Protein AF-A0A4R0SAP1-F1 (afdb_monomer_lite)

Foldseek 3Di:
DDPPPQQAAAALCNLVVLCVVLVHDLVNLCVQQVHDSVVSVCSSVVVDQLVVGDLVSLVSSLVSSLAQSCNRNVDQDQPDQPDQQPLLVLCVVVVHDLVRLCVLLVHDSVLRVCCRNSVDQLLQRQQLSLLSSCVSSVHASQVNNVHDQQPDDDDADDPPDPWALLVVLQVVVVHDLVQLCSRLSHDSCVSVCCRLVVDASRRDRSNSLCSSCSSSSHGSSSRHDPPPPPDDDPPDDDPDDDDDDLVNLVVLLVVLQVQLVVLQVVLVVDPDPVSSVVSNVSSVVSVVVSVVSCVQADPVGHGDDDDD

Radius of gyration: 22.85 Å; chains: 1; bounding box: 42×70×58 Å

Sequence (308 aa):
MSGNGRTIPIGAAELRAIRERESVLEQTLARLTGVDTATVERIENGETPLSTLEPDQIRQWAKTLGVNPARLTGETPQEGEGAITVIRRMRTERGWSCPQLAAHANVPYRSLRQYDSGERDTANMAAGILARVAIALDTSMEKLAGRPEPDHATDNPPAGWDGTRLAWHRTRQGLSQAELAIRAGQTTQTIGGIETRRWATGSKRSRIILDLAAGLGVRALDLMDQTPEGKPRMDEPRPAKTEHSDAADDFVYRNHVNAAIDQLRLALRTADTGERIRLLTGALANTGNAIGQLAQFDSDGRARPPRK

Organism: Bifidobacterium longum subsp. longum (NCBI:txid1679)

Secondary structure (DSSP, 8-state):
--------PPPHHHHHHHHHHTT--HHHHHHHHT--HHHHHHHHTTSS-GGGS-HHHHHHHHHHTT--THHHHS------TTS--HHHHHHHHTT--HHHHHHHTT--HHHHHHHHTTSS-GGGSBHHHHHHHHHHTTS-HHHHTTPPPPS-PPPPPPTT--S-HHHHHHHHTT--HHHHHHHHT--HHHHHHHHTTSS-GGGSBHHHHHHHHHHHTS-GGGG-----SS---TTS---------HHHHHHHHHHHHHHHHHHHHHHHH---HHHHHHHHHHHHHHHHHHHHHHTTB-TTSPBPPPP-

InterPro domains:
  IPR001387 Cro/C1-type, helix-turn-helix domain [PS50943] (87-144)
  IPR001387 Cro/C1-type, helix-turn-helix domain [SM00530] (14-72)
  IPR001387 Cro/C1-type, helix-turn-helix domain [SM00530] (86-144)
  IPR001387 Cro/C1-type, helix-turn-helix domain [SM00530] (165-223)
  IPR001387 Cro/C1-type, helix-turn-helix domain [cd00093] (15-72)
  IPR001387 Cro/C1-type, helix-turn-helix domain [cd00093] (87-144)
  IPR001387 Cro/C1-type, helix-turn-helix domain [cd00093] (163-223)
  IPR010982 Lambda repressor-like, DNA-binding domain superfamily [G3DSA:1.10.260.40] (11-81)
  IPR010982 Lambda repressor-like, DNA-binding domain superfamily [G3DSA:1.10.260.40] (85-157)
  IPR010982 Lambda repressor-like, DNA-binding domain superfamily [G3DSA:1.10.260.40] (163-230)
  IPR010982 Lambda repressor-like, DNA-binding domain superfamily [SSF47413] (13-78)
  IPR010982 Lambda repressor-like, DNA-binding domain superfamily [SSF47413] (86-151)
  IPR010982 Lambda repressor-like, DNA-binding domain superfamily [SSF47413] (163-229)
  IPR050807 Transcriptional regulator/dioxygenase, bacterial-type [PTHR46797] (163-230)

pLDDT: mean 78.72, std 16.29, range [25.39, 94.56]

Structure (mmCIF, N/CA/C/O backbone):
data_AF-A0A4R0SAP1-F1
#
_entry.id   AF-A0A4R0SAP1-F1
#
loop_
_atom_site.group_PDB
_atom_site.id
_atom_site.type_symbol
_atom_site.label_atom_id
_atom_site.label_alt_id
_atom_site.label_comp_id
_atom_site.label_asym_id
_atom_site.label_entity_id
_atom_site.label_seq_id
_atom_site.pdbx_PDB_ins_code
_atom_site.Cartn_x
_atom_site.Cartn_y
_atom_site.Cartn_z
_atom_site.occupancy
_atom_site.B_iso_or_equiv
_atom_site.auth_seq_id
_atom_site.auth_comp_id
_atom_site.auth_asym_id
_atom_site.auth_atom_id
_atom_site.pdbx_PDB_model_num
ATOM 1 N N . MET A 1 1 ? 17.561 13.826 0.644 1.00 25.39 1 MET A N 1
ATOM 2 C CA . MET A 1 1 ? 17.164 13.333 1.979 1.00 25.39 1 MET A CA 1
ATOM 3 C C . MET A 1 1 ? 16.323 12.079 1.800 1.00 25.39 1 MET A C 1
ATOM 5 O O . MET A 1 1 ? 15.209 12.160 1.300 1.00 25.39 1 MET A O 1
ATOM 9 N N . SER A 1 2 ? 16.920 10.915 2.060 1.00 28.94 2 SER A N 1
ATOM 10 C CA . SER A 1 2 ? 16.297 9.601 1.875 1.00 28.94 2 SER A CA 1
ATOM 11 C C . SER A 1 2 ? 15.350 9.357 3.047 1.00 28.94 2 SER A C 1
ATOM 13 O O . SER A 1 2 ? 15.797 8.987 4.128 1.00 28.94 2 SER A O 1
ATOM 15 N N . GLY A 1 3 ? 14.060 9.653 2.873 1.00 29.05 3 GLY A N 1
ATOM 16 C CA . GLY A 1 3 ? 13.054 9.288 3.866 1.00 29.05 3 GLY A CA 1
ATOM 17 C C . GLY A 1 3 ? 13.117 7.780 4.092 1.00 29.05 3 GLY A C 1
ATOM 18 O O . GLY A 1 3 ? 13.097 7.009 3.125 1.00 29.05 3 GLY A O 1
ATOM 19 N N . ASN A 1 4 ? 13.255 7.359 5.350 1.00 36.91 4 ASN A N 1
ATOM 20 C CA . ASN A 1 4 ? 13.138 5.958 5.738 1.00 36.91 4 ASN A CA 1
ATOM 21 C C . ASN A 1 4 ? 11.787 5.447 5.227 1.00 36.91 4 ASN A C 1
ATOM 23 O O . ASN A 1 4 ? 10.754 5.746 5.811 1.00 36.91 4 ASN A O 1
ATOM 27 N N . GLY A 1 5 ? 11.796 4.720 4.106 1.00 48.84 5 GLY A N 1
ATOM 28 C CA . GLY A 1 5 ? 10.611 4.173 3.436 1.00 48.84 5 GLY A CA 1
ATOM 29 C C . GLY A 1 5 ? 10.008 2.992 4.192 1.00 48.84 5 GLY A C 1
ATOM 30 O O . GLY A 1 5 ? 9.768 1.945 3.596 1.00 48.84 5 GLY A O 1
ATOM 31 N N . ARG A 1 6 ? 9.857 3.135 5.511 1.00 66.81 6 ARG A N 1
ATOM 32 C CA . ARG A 1 6 ? 9.160 2.201 6.389 1.00 66.81 6 ARG A CA 1
ATOM 33 C C . ARG A 1 6 ? 7.672 2.539 6.356 1.00 66.81 6 ARG A C 1
ATOM 35 O O . ARG A 1 6 ? 7.311 3.713 6.368 1.00 66.81 6 ARG A O 1
ATOM 42 N N . THR A 1 7 ? 6.837 1.506 6.300 1.00 74.06 7 THR A N 1
ATOM 43 C CA . THR A 1 7 ? 5.387 1.626 6.493 1.00 74.06 7 THR A CA 1
ATOM 44 C C . THR A 1 7 ? 5.143 2.282 7.850 1.00 74.06 7 THR A C 1
ATOM 46 O O . THR A 1 7 ? 5.724 1.841 8.841 1.00 74.06 7 THR A O 1
ATOM 49 N N . ILE A 1 8 ? 4.346 3.350 7.898 1.00 74.69 8 ILE A N 1
ATOM 50 C CA . ILE A 1 8 ? 4.065 4.066 9.149 1.00 74.69 8 ILE A CA 1
ATOM 51 C C . ILE A 1 8 ? 3.072 3.220 9.966 1.00 74.69 8 ILE A C 1
ATOM 53 O O . ILE A 1 8 ? 1.945 3.023 9.489 1.00 74.69 8 ILE A O 1
ATOM 57 N N . PRO A 1 9 ? 3.456 2.695 11.149 1.00 79.88 9 PRO A N 1
ATOM 58 C CA . PRO A 1 9 ? 2.558 1.885 11.967 1.00 79.88 9 PRO A CA 1
ATOM 59 C C . PRO A 1 9 ? 1.395 2.730 12.498 1.00 79.88 9 PRO A C 1
ATOM 61 O O . PRO A 1 9 ? 1.525 3.947 12.638 1.00 79.88 9 PRO A O 1
ATOM 64 N N . ILE A 1 10 ? 0.259 2.089 12.764 1.00 81.12 10 ILE A N 1
ATOM 65 C CA . ILE A 1 10 ? -0.897 2.721 13.410 1.00 81.12 10 ILE A CA 1
ATOM 66 C C . ILE A 1 10 ? -0.672 2.729 14.924 1.00 81.12 10 ILE A C 1
ATOM 68 O O . ILE A 1 10 ? -0.384 1.692 15.519 1.00 81.12 10 ILE A O 1
ATOM 72 N N . GLY A 1 11 ? -0.819 3.896 15.550 1.00 82.31 11 GLY A N 1
ATOM 73 C CA . GLY A 1 11 ? -0.917 4.000 17.009 1.00 82.31 11 GLY A CA 1
ATOM 74 C C . GLY A 1 11 ? -2.333 3.695 17.512 1.00 82.31 11 GLY A C 1
ATOM 75 O O . GLY A 1 11 ? -3.292 3.802 16.755 1.00 82.31 11 GLY A O 1
ATOM 76 N N . ALA A 1 12 ? -2.489 3.384 18.801 1.00 84.38 12 ALA A N 1
ATOM 77 C CA . ALA A 1 12 ? -3.782 3.029 19.408 1.00 84.38 12 ALA A CA 1
ATOM 78 C C . ALA A 1 12 ? -4.892 4.079 19.169 1.00 84.38 12 ALA A C 1
ATOM 80 O O . ALA A 1 12 ? -5.974 3.754 18.684 1.00 84.38 12 ALA A O 1
ATOM 81 N N . ALA A 1 13 ? -4.588 5.362 19.391 1.00 81.94 13 ALA A N 1
ATOM 82 C CA . ALA A 1 13 ? -5.534 6.453 19.141 1.00 81.94 13 ALA A CA 1
ATOM 83 C C . ALA A 1 13 ? -5.887 6.618 17.650 1.00 81.94 13 ALA A C 1
ATOM 85 O O . ALA A 1 13 ? -7.021 6.943 17.305 1.00 81.94 13 ALA A O 1
ATOM 86 N N . GLU A 1 14 ? -4.925 6.374 16.753 1.00 83.56 14 GLU A N 1
ATOM 87 C CA . GLU A 1 14 ? -5.173 6.400 15.309 1.00 83.56 14 GLU A CA 1
ATOM 88 C C . GLU A 1 14 ? -6.043 5.207 14.882 1.00 83.56 14 GLU A C 1
ATOM 90 O O . GLU A 1 14 ? -6.928 5.373 14.047 1.00 83.56 14 GLU A O 1
ATOM 95 N N . LEU A 1 15 ? -5.848 4.029 15.485 1.00 86.38 15 LEU A N 1
ATOM 96 C CA . LEU A 1 15 ? -6.668 2.844 15.234 1.00 86.38 15 LEU A CA 1
ATOM 97 C C . LEU A 1 15 ? -8.139 3.114 15.549 1.00 86.38 15 LEU A C 1
ATOM 99 O O . LEU A 1 15 ? -8.996 2.866 14.700 1.00 86.38 15 LEU A O 1
ATOM 103 N N . ARG A 1 16 ? -8.410 3.691 16.728 1.00 85.81 16 ARG A N 1
ATOM 104 C CA . ARG A 1 16 ? -9.756 4.107 17.134 1.00 85.81 16 ARG A CA 1
ATOM 105 C C . ARG A 1 16 ? -10.357 5.100 16.145 1.00 85.81 16 ARG A C 1
ATOM 107 O O . ARG A 1 16 ? -11.468 4.891 15.665 1.00 85.81 16 ARG A O 1
ATOM 114 N N . ALA A 1 17 ? -9.605 6.138 15.777 1.00 84.75 17 ALA A N 1
ATOM 115 C CA . ALA A 1 17 ? -10.071 7.147 14.828 1.00 84.75 17 ALA A CA 1
ATOM 116 C C . ALA A 1 17 ? -10.409 6.548 13.448 1.00 84.75 17 ALA A C 1
ATOM 118 O O . ALA A 1 17 ? -11.396 6.939 12.824 1.00 84.75 17 ALA A O 1
ATOM 119 N N . ILE A 1 18 ? -9.619 5.579 12.970 1.00 84.19 18 ILE A N 1
ATOM 120 C CA . ILE A 1 18 ? -9.899 4.851 11.725 1.00 84.19 18 ILE A CA 1
ATOM 121 C C . ILE A 1 18 ? -11.174 4.016 11.872 1.00 84.19 18 ILE A C 1
ATOM 123 O O . ILE A 1 18 ? -12.039 4.087 11.000 1.00 84.19 18 ILE A O 1
ATOM 127 N N . ARG A 1 19 ? -11.319 3.266 12.971 1.00 91.75 19 ARG A N 1
ATOM 128 C CA . ARG A 1 19 ? -12.505 2.444 13.240 1.00 91.75 19 ARG A CA 1
ATOM 129 C C . ARG A 1 19 ? -13.784 3.284 13.252 1.00 91.75 19 ARG A C 1
ATOM 131 O O . ARG A 1 19 ? -14.753 2.933 12.579 1.00 91.75 19 ARG A O 1
ATOM 138 N N . GLU A 1 20 ? -13.781 4.390 13.988 1.00 87.25 20 GLU A N 1
ATOM 139 C CA . GLU A 1 20 ? -14.918 5.309 14.079 1.00 87.25 20 GLU A CA 1
ATOM 140 C C . GLU A 1 20 ? -15.248 5.937 12.723 1.00 87.25 20 GLU A C 1
ATOM 142 O O . GLU A 1 20 ? -16.414 5.981 12.329 1.00 87.25 20 GLU A O 1
ATOM 147 N N . ARG A 1 21 ? -14.226 6.352 11.962 1.00 83.06 21 ARG A N 1
ATOM 148 C CA . ARG A 1 21 ? -14.397 6.903 10.610 1.00 83.06 21 ARG A CA 1
ATOM 149 C C . ARG A 1 21 ? -15.041 5.902 9.653 1.00 83.06 21 ARG A C 1
ATOM 151 O O . ARG A 1 21 ? -15.917 6.283 8.883 1.00 83.06 21 ARG A O 1
ATOM 158 N N . GLU A 1 22 ? -14.624 4.641 9.696 1.00 82.06 22 GLU A N 1
ATOM 159 C CA . GLU A 1 22 ? -15.196 3.571 8.867 1.00 82.06 22 GLU A CA 1
ATOM 160 C C . GLU A 1 22 ? -16.527 3.033 9.446 1.00 82.06 22 GLU A C 1
ATOM 162 O O . GLU A 1 22 ? -17.089 2.074 8.924 1.00 82.06 22 GLU A O 1
ATOM 167 N N . SER A 1 23 ? -17.070 3.663 10.502 1.00 85.50 23 SER A N 1
ATOM 168 C CA . SER A 1 23 ? -18.332 3.290 11.165 1.00 85.50 23 SER A CA 1
ATOM 169 C C . SER A 1 23 ? -18.369 1.836 11.655 1.00 85.50 23 SER A C 1
ATOM 171 O O . SER A 1 23 ? -19.423 1.200 11.703 1.00 85.50 23 SER A O 1
ATOM 173 N N . VAL A 1 24 ? -17.210 1.299 12.039 1.00 86.69 24 VAL A N 1
ATOM 174 C CA . VAL A 1 24 ? -17.077 -0.059 12.569 1.00 86.69 24 VAL A CA 1
ATOM 175 C C . VAL A 1 24 ? -17.246 -0.022 14.092 1.00 86.69 24 VAL A C 1
ATOM 177 O O . VAL A 1 24 ? -16.618 0.767 14.795 1.00 86.69 24 VAL A O 1
ATOM 180 N N . LEU A 1 25 ? -18.097 -0.887 14.643 1.00 88.81 25 LEU A N 1
ATOM 181 C CA . LEU A 1 25 ? -18.246 -1.013 16.098 1.00 88.81 25 LEU A CA 1
ATOM 182 C C . LEU A 1 25 ? -17.140 -1.909 16.672 1.00 88.81 25 LEU A C 1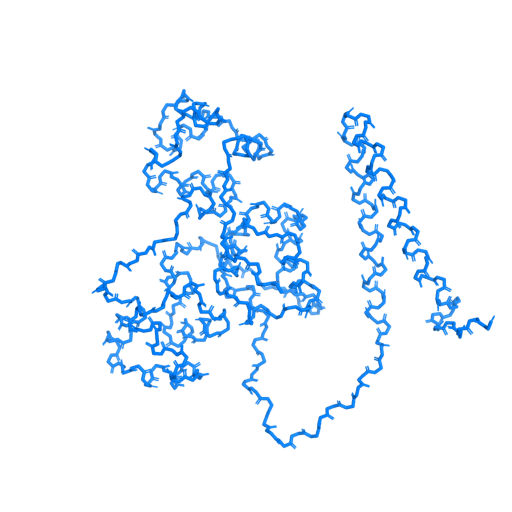
ATOM 184 O O . LEU A 1 25 ? -16.765 -2.895 16.039 1.00 88.81 25 LEU A O 1
ATOM 188 N N . GLU A 1 26 ? -16.685 -1.651 17.900 1.00 88.69 26 GLU A N 1
ATOM 189 C CA . GLU A 1 26 ? -15.727 -2.529 18.605 1.00 88.69 26 GLU A CA 1
ATOM 190 C C . GLU A 1 26 ? -16.240 -3.975 18.675 1.00 88.69 26 GLU A C 1
ATOM 192 O O . GLU A 1 26 ? -15.514 -4.923 18.393 1.00 88.69 26 GLU A O 1
ATOM 197 N N . GLN A 1 27 ? -17.544 -4.137 18.919 1.00 88.81 27 GLN A N 1
ATOM 198 C CA . GLN A 1 27 ? -18.251 -5.424 18.914 1.00 88.81 27 GLN A CA 1
ATOM 199 C C . GLN A 1 27 ? -18.163 -6.146 17.561 1.00 88.81 27 GLN A C 1
ATOM 201 O O . GLN A 1 27 ? -18.179 -7.376 17.502 1.00 88.81 27 GLN A O 1
ATOM 206 N N . THR A 1 28 ? -18.078 -5.393 16.460 1.00 85.94 28 THR A N 1
ATOM 207 C CA . THR A 1 28 ? -17.926 -5.967 15.118 1.00 85.94 28 THR A CA 1
ATOM 208 C C . THR A 1 28 ? -16.527 -6.541 14.941 1.00 85.94 28 THR A C 1
ATOM 210 O O . THR A 1 28 ? -16.416 -7.677 14.486 1.00 85.94 28 THR A O 1
ATOM 213 N N . LEU A 1 29 ? -15.485 -5.810 15.356 1.00 86.31 29 LEU A N 1
ATOM 214 C CA . LEU A 1 29 ? -14.107 -6.314 15.338 1.00 86.31 29 LEU A CA 1
ATOM 215 C C . LEU A 1 29 ? -13.950 -7.532 16.252 1.00 86.31 29 LEU A C 1
ATOM 217 O O . LEU A 1 29 ? -13.460 -8.563 15.802 1.00 86.31 29 LEU A O 1
ATOM 221 N N . ALA A 1 30 ? -14.459 -7.441 17.483 1.00 89.19 30 ALA A N 1
ATOM 222 C CA . ALA A 1 30 ? -14.468 -8.517 18.470 1.00 89.19 30 ALA A CA 1
ATOM 223 C C . ALA A 1 30 ? -15.071 -9.815 17.904 1.00 89.19 30 ALA A C 1
ATOM 225 O O . ALA A 1 30 ? -14.420 -10.861 17.864 1.00 89.19 30 ALA A O 1
ATOM 226 N N . ARG A 1 31 ? -16.295 -9.727 17.363 1.00 87.88 31 ARG A N 1
ATOM 227 C CA . ARG A 1 31 ? -17.006 -10.867 16.770 1.00 87.88 31 ARG A CA 1
ATOM 228 C C . ARG A 1 31 ? -16.284 -11.451 15.555 1.00 87.88 31 ARG A C 1
ATOM 230 O O . ARG A 1 31 ? -16.299 -12.666 15.389 1.00 87.88 31 ARG A O 1
ATOM 237 N N . LEU A 1 32 ? -15.698 -10.611 14.699 1.00 80.81 32 LEU A N 1
ATOM 238 C CA . LEU A 1 32 ? -15.019 -11.063 13.480 1.00 80.81 32 LEU A CA 1
ATOM 239 C C . LEU A 1 32 ? -13.744 -11.850 13.781 1.00 80.81 32 LEU A C 1
ATOM 241 O O . LEU A 1 32 ? -13.466 -12.813 13.075 1.00 80.81 32 LEU A O 1
ATOM 245 N N . THR A 1 33 ? -13.007 -11.475 14.827 1.00 79.00 33 THR A N 1
ATOM 246 C CA . THR A 1 33 ? -11.731 -12.119 15.174 1.00 79.00 33 THR A CA 1
ATOM 247 C C . THR A 1 33 ? -11.802 -13.088 16.343 1.00 79.00 33 THR A C 1
ATOM 249 O O . THR A 1 33 ? -10.782 -13.671 16.704 1.00 79.00 33 THR A O 1
ATOM 252 N N . GLY A 1 34 ? -12.979 -13.269 16.943 1.00 82.31 34 GLY A N 1
ATOM 253 C CA . GLY A 1 34 ? -13.160 -14.150 18.097 1.00 82.31 34 GLY A CA 1
ATOM 254 C C . GLY A 1 34 ? -12.457 -13.651 19.362 1.00 82.31 34 GLY A C 1
ATOM 255 O O . GLY A 1 34 ? -12.089 -14.464 20.204 1.00 82.31 34 GLY A O 1
ATOM 256 N N . VAL A 1 35 ? -12.257 -12.335 19.490 1.00 87.44 35 VAL A N 1
ATOM 257 C CA . VAL A 1 35 ? -11.755 -11.702 20.723 1.00 87.44 35 VAL A CA 1
ATOM 258 C C . VAL A 1 35 ? -12.900 -11.003 21.444 1.00 87.44 35 VAL A C 1
ATOM 260 O O . VAL A 1 35 ? -13.927 -10.702 20.839 1.00 87.44 35 VAL A O 1
ATOM 263 N N . ASP A 1 36 ? -12.754 -10.743 22.738 1.00 89.25 36 ASP A N 1
ATOM 264 C CA . ASP A 1 36 ? -13.758 -9.993 23.488 1.00 89.25 36 ASP A CA 1
ATOM 265 C C . ASP A 1 36 ? -13.668 -8.477 23.212 1.00 89.25 36 ASP A C 1
ATOM 267 O O . ASP A 1 36 ? -12.615 -7.942 22.858 1.00 89.25 36 ASP A O 1
ATOM 271 N N . THR A 1 37 ? -14.789 -7.768 23.379 1.00 92.00 37 THR A N 1
ATOM 272 C CA . THR A 1 37 ? -14.870 -6.315 23.144 1.00 92.00 37 THR A CA 1
ATOM 273 C C . THR A 1 37 ? -13.936 -5.522 24.064 1.00 92.00 37 THR A C 1
ATOM 275 O O . THR A 1 37 ? -13.368 -4.527 23.626 1.00 92.00 37 THR A O 1
ATOM 278 N N . ALA A 1 38 ? -13.710 -5.972 25.303 1.00 89.94 38 ALA A N 1
ATOM 279 C CA . ALA A 1 38 ? -12.815 -5.285 26.236 1.00 89.94 38 ALA A CA 1
ATOM 280 C C . ALA A 1 38 ? -11.346 -5.375 25.785 1.00 89.94 38 ALA A C 1
ATOM 282 O O . ALA A 1 38 ? -10.554 -4.469 26.023 1.00 89.94 38 ALA A O 1
ATOM 283 N N . THR A 1 39 ? -10.956 -6.442 25.090 1.00 88.12 39 THR A N 1
ATOM 284 C CA . THR A 1 39 ? -9.647 -6.567 24.445 1.00 88.12 39 THR A CA 1
ATOM 285 C C . THR A 1 39 ? -9.497 -5.557 23.309 1.00 88.12 39 THR A C 1
ATOM 287 O O . THR A 1 39 ? -8.440 -4.939 23.201 1.00 88.12 39 THR A O 1
ATOM 290 N N . VAL A 1 40 ? -10.551 -5.312 22.520 1.00 88.38 40 VAL A N 1
ATOM 291 C CA . VAL A 1 40 ? -10.551 -4.247 21.497 1.00 88.38 40 VAL A CA 1
ATOM 292 C C . VAL A 1 40 ? -10.360 -2.874 22.141 1.00 88.38 40 VAL A C 1
ATOM 294 O O . VAL A 1 40 ? -9.471 -2.127 21.737 1.00 88.38 40 VAL A O 1
ATOM 297 N N . GLU A 1 41 ? -11.133 -2.572 23.184 1.00 90.56 41 GLU A N 1
ATOM 298 C CA . GLU A 1 41 ? -11.067 -1.298 23.905 1.00 90.56 41 GLU A CA 1
ATOM 299 C C . GLU A 1 41 ? -9.678 -1.050 24.519 1.00 90.56 41 GLU A C 1
ATOM 301 O O . GLU A 1 41 ? -9.091 0.015 24.319 1.00 90.56 41 GLU A O 1
ATOM 306 N N . ARG A 1 42 ? -9.101 -2.052 25.199 1.00 89.81 42 ARG A N 1
ATOM 307 C CA . ARG A 1 42 ? -7.747 -1.971 25.777 1.00 89.81 42 ARG A CA 1
ATOM 308 C C . ARG A 1 42 ? -6.675 -1.732 24.716 1.00 89.81 42 ARG A C 1
ATOM 310 O O . ARG A 1 42 ? -5.720 -0.997 24.968 1.00 89.81 42 ARG A O 1
ATOM 317 N N . ILE A 1 43 ? -6.816 -2.338 23.536 1.00 89.12 43 ILE A N 1
ATOM 318 C CA . ILE A 1 43 ? -5.903 -2.101 22.411 1.00 89.12 43 ILE A CA 1
ATOM 319 C C . ILE A 1 43 ? -6.033 -0.656 21.910 1.00 89.12 43 ILE A C 1
ATOM 321 O O . ILE A 1 43 ? -5.021 0.013 21.710 1.00 89.12 43 ILE A O 1
ATOM 325 N N . GLU A 1 44 ? -7.254 -0.139 21.762 1.00 89.25 44 GLU A N 1
ATOM 326 C CA . GLU A 1 44 ? -7.509 1.238 21.314 1.00 89.25 44 GLU A CA 1
ATOM 327 C C . GLU A 1 44 ? -7.118 2.315 22.337 1.00 89.25 44 GLU A C 1
ATOM 329 O O . GLU A 1 44 ? -6.743 3.425 21.952 1.00 89.25 44 GLU A O 1
ATOM 334 N N . ASN A 1 45 ? -7.133 1.987 23.631 1.00 88.56 45 ASN A N 1
ATOM 335 C CA . ASN A 1 45 ? -6.609 2.842 24.699 1.00 88.56 45 ASN A CA 1
ATOM 336 C C . ASN A 1 45 ? -5.075 2.782 24.819 1.00 88.56 45 ASN A C 1
ATOM 338 O O . ASN A 1 45 ? -4.481 3.590 25.532 1.00 88.56 45 ASN A O 1
ATOM 342 N N . GLY A 1 46 ? -4.416 1.841 24.132 1.00 85.19 46 GLY A N 1
ATOM 343 C CA . GLY A 1 46 ? -2.970 1.619 24.232 1.00 85.19 46 GLY A CA 1
ATOM 344 C C . GLY A 1 46 ? -2.537 0.870 25.495 1.00 85.19 46 GLY A C 1
ATOM 345 O O . GLY A 1 46 ? -1.347 0.809 25.793 1.00 85.19 46 GLY A O 1
ATOM 346 N N . GLU A 1 47 ? -3.484 0.283 26.226 1.00 88.56 47 GLU A N 1
ATOM 347 C CA . GLU A 1 47 ? -3.236 -0.525 27.424 1.00 88.56 47 GLU A CA 1
ATOM 348 C C . GLU A 1 47 ? -2.711 -1.922 27.070 1.00 88.56 47 GLU A C 1
ATOM 350 O O . GLU A 1 47 ? -2.026 -2.562 27.866 1.00 88.56 47 GLU A O 1
ATOM 355 N N . THR A 1 48 ? -3.042 -2.425 25.878 1.00 85.00 48 THR A N 1
ATOM 356 C CA . THR A 1 48 ? -2.572 -3.719 25.367 1.00 85.00 48 THR A CA 1
ATOM 357 C C . THR A 1 48 ? -2.003 -3.548 23.957 1.00 85.00 48 THR A C 1
ATOM 359 O O . THR A 1 48 ? -2.642 -2.914 23.118 1.00 85.00 48 THR A O 1
ATOM 362 N N . PRO A 1 49 ? -0.810 -4.089 23.651 1.00 82.06 49 PRO A N 1
ATOM 363 C CA . PRO A 1 49 ? -0.242 -3.959 22.319 1.00 82.06 49 PRO A CA 1
ATOM 364 C C . PRO A 1 49 ? -0.987 -4.842 21.313 1.00 82.06 49 PRO A C 1
ATOM 366 O O . PRO A 1 49 ? -1.406 -5.959 21.620 1.00 82.06 49 PRO A O 1
ATOM 369 N N . LEU A 1 50 ? -1.090 -4.362 20.072 1.00 81.75 50 LEU A N 1
ATOM 370 C CA . LEU A 1 50 ? -1.788 -5.055 18.984 1.00 81.75 50 LEU A CA 1
ATOM 371 C C . LEU A 1 50 ? -1.110 -6.379 18.579 1.00 81.75 50 LEU A C 1
ATOM 373 O O . LEU A 1 50 ? -1.753 -7.258 18.019 1.00 81.75 50 LEU A O 1
ATOM 377 N N . SER A 1 51 ? 0.165 -6.557 18.946 1.00 79.00 51 SER A N 1
ATOM 378 C CA . SER A 1 51 ? 0.927 -7.803 18.792 1.00 79.00 51 SER A CA 1
ATOM 379 C C . SER A 1 51 ? 0.426 -8.963 19.661 1.00 79.00 51 SER A C 1
ATOM 381 O O . SER A 1 51 ? 0.957 -10.061 19.559 1.00 79.00 51 SER A O 1
ATOM 383 N N . THR A 1 52 ? -0.549 -8.729 20.547 1.00 82.31 52 THR A N 1
ATOM 384 C CA . THR A 1 52 ? -1.229 -9.796 21.303 1.00 82.31 52 THR A CA 1
ATOM 385 C C . THR A 1 52 ? -2.262 -10.556 20.473 1.00 82.31 52 THR A C 1
ATOM 387 O O . THR A 1 52 ? -2.691 -11.628 20.888 1.00 82.31 52 THR A O 1
ATOM 390 N N . LEU A 1 53 ? -2.662 -10.013 19.320 1.00 83.44 53 LEU A N 1
ATOM 391 C CA . LEU A 1 53 ? -3.564 -10.672 18.382 1.00 83.44 53 LEU A CA 1
ATOM 392 C C . LEU A 1 53 ? -2.796 -11.630 17.466 1.00 83.44 53 LEU A C 1
ATOM 394 O O . LEU A 1 53 ? -1.677 -11.343 17.039 1.00 83.44 53 LEU A O 1
ATOM 398 N N . GLU A 1 54 ? -3.441 -12.732 17.092 1.00 83.88 54 GLU A N 1
ATOM 399 C CA . GLU A 1 54 ? -2.907 -13.667 16.105 1.00 83.88 54 GLU A CA 1
ATOM 400 C C . GLU A 1 54 ? -2.790 -13.001 14.719 1.00 83.88 54 GLU A C 1
ATOM 402 O O . GLU A 1 54 ? -3.628 -12.165 14.352 1.00 83.88 54 GLU A O 1
ATOM 407 N N . PRO A 1 55 ? -1.814 -13.387 13.873 1.00 79.00 55 PRO A N 1
ATOM 408 C CA . PRO A 1 55 ? -1.611 -12.763 12.564 1.00 79.00 55 PRO A CA 1
ATOM 409 C C . PRO A 1 55 ? -2.853 -12.763 11.660 1.00 79.00 55 PRO A C 1
ATOM 411 O O . PRO A 1 55 ? -3.061 -11.817 10.899 1.00 79.00 55 PRO A O 1
ATOM 414 N N . ASP A 1 56 ? -3.688 -13.803 11.735 1.00 78.94 56 ASP A N 1
ATOM 415 C CA . ASP A 1 56 ? -4.957 -13.871 11.000 1.00 78.94 56 ASP A CA 1
ATOM 416 C C . ASP A 1 56 ? -6.001 -12.880 11.520 1.00 78.94 56 ASP A C 1
ATOM 418 O O . ASP A 1 56 ? -6.709 -12.260 10.723 1.00 78.94 56 ASP A O 1
ATOM 422 N N . GLN A 1 57 ? -6.052 -12.661 12.835 1.00 85.56 57 GLN A N 1
ATOM 423 C CA . GLN A 1 57 ? -6.937 -11.671 13.446 1.00 85.56 57 GLN A CA 1
ATOM 424 C C . GLN A 1 57 ? -6.530 -10.258 13.012 1.00 85.56 57 GLN A C 1
ATOM 426 O O . GLN A 1 57 ? -7.374 -9.468 12.588 1.00 85.56 57 GLN A O 1
ATOM 431 N N . ILE A 1 58 ? -5.224 -9.967 13.000 1.00 83.88 58 ILE A N 1
ATOM 432 C CA . ILE A 1 58 ? -4.698 -8.684 12.517 1.00 83.88 58 ILE A CA 1
ATOM 433 C C . ILE A 1 58 ? -5.051 -8.467 11.038 1.00 83.88 58 ILE A C 1
ATOM 435 O O . ILE A 1 58 ? -5.461 -7.370 10.650 1.00 83.88 58 ILE A O 1
ATOM 439 N N . ARG A 1 59 ? -4.949 -9.508 10.199 1.00 79.69 59 ARG A N 1
ATOM 440 C CA . ARG A 1 59 ? -5.365 -9.442 8.787 1.00 79.69 59 ARG A CA 1
ATOM 441 C C . ARG A 1 59 ? -6.857 -9.149 8.636 1.00 79.69 59 ARG A C 1
ATOM 443 O O . ARG A 1 59 ? -7.233 -8.334 7.795 1.00 79.69 59 ARG A O 1
ATOM 450 N N . GLN A 1 60 ? -7.705 -9.777 9.447 1.00 83.25 60 GLN A N 1
ATOM 451 C CA . GLN A 1 60 ? -9.150 -9.541 9.430 1.00 83.25 60 GLN A CA 1
ATOM 452 C C . GLN A 1 60 ? -9.513 -8.126 9.897 1.00 83.25 60 GLN A C 1
ATOM 454 O O . GLN A 1 60 ? -10.375 -7.491 9.285 1.00 83.25 60 GLN A O 1
ATOM 459 N N . TRP A 1 61 ? -8.825 -7.588 10.909 1.00 87.69 61 TRP A N 1
ATOM 460 C CA . TRP A 1 61 ? -8.988 -6.189 11.322 1.00 87.69 61 TRP A CA 1
ATOM 461 C C . TRP A 1 61 ? -8.565 -5.235 10.219 1.00 87.69 61 TRP A C 1
ATOM 463 O O . TRP A 1 61 ? -9.336 -4.354 9.853 1.00 87.69 61 TRP A O 1
ATOM 473 N N . ALA A 1 62 ? -7.386 -5.447 9.633 1.00 85.81 62 ALA A N 1
ATOM 474 C CA . ALA A 1 62 ? -6.890 -4.637 8.528 1.00 85.81 62 ALA A CA 1
ATOM 475 C C . ALA A 1 62 ? -7.887 -4.592 7.361 1.00 85.81 62 ALA A C 1
ATOM 477 O O . ALA A 1 62 ? -8.214 -3.515 6.865 1.00 85.81 62 ALA A O 1
ATOM 478 N N . LYS A 1 63 ? -8.436 -5.756 6.987 1.00 82.88 63 LYS A N 1
ATOM 479 C CA . LYS A 1 63 ? -9.472 -5.876 5.955 1.00 82.88 63 LYS A CA 1
ATOM 480 C C . LYS A 1 63 ? -10.747 -5.118 6.328 1.00 82.88 63 LYS A C 1
ATOM 482 O O . LYS A 1 63 ? -11.265 -4.375 5.503 1.00 82.88 63 LYS A O 1
ATOM 487 N N . THR A 1 64 ? -11.230 -5.275 7.560 1.00 84.75 64 THR A N 1
ATOM 488 C CA . THR A 1 64 ? -12.460 -4.618 8.046 1.00 84.75 64 THR A CA 1
ATOM 489 C C . THR A 1 64 ? -12.313 -3.099 8.105 1.00 84.75 64 THR A C 1
ATOM 491 O O . THR A 1 64 ? -13.246 -2.373 7.786 1.00 84.75 64 THR A O 1
ATOM 494 N N . LEU A 1 65 ? -11.129 -2.619 8.478 1.00 84.31 65 LEU A N 1
ATOM 495 C CA . LEU A 1 65 ? -10.804 -1.199 8.592 1.00 84.31 65 LEU A CA 1
ATOM 496 C C . LEU A 1 65 ? -10.337 -0.581 7.262 1.00 84.31 65 LEU A C 1
ATOM 498 O O . LEU A 1 65 ? -10.059 0.615 7.208 1.00 84.31 65 LEU A O 1
ATOM 502 N N . GLY A 1 66 ? -10.206 -1.377 6.195 1.00 81.94 66 GLY A N 1
ATOM 503 C CA . GLY A 1 66 ? -9.712 -0.911 4.899 1.00 81.94 66 GLY A CA 1
ATOM 504 C C . GLY A 1 66 ? -8.283 -0.357 4.951 1.00 81.94 66 GLY A C 1
ATOM 505 O O . GLY A 1 66 ? -7.962 0.581 4.222 1.00 81.94 66 GLY A O 1
ATOM 506 N N . VAL A 1 67 ? -7.430 -0.895 5.827 1.00 85.75 67 VAL A N 1
ATOM 507 C CA . VAL A 1 67 ? -6.035 -0.461 5.994 1.00 85.75 67 VAL A CA 1
ATOM 508 C C . VAL A 1 67 ? -5.057 -1.550 5.581 1.00 85.75 67 VAL A C 1
ATOM 510 O O . VAL A 1 67 ? -5.331 -2.743 5.676 1.00 85.75 67 VAL A O 1
ATOM 513 N N . ASN A 1 68 ? -3.867 -1.135 5.158 1.00 81.62 68 ASN A N 1
ATOM 514 C CA . ASN A 1 68 ? -2.757 -2.032 4.884 1.00 81.62 68 ASN A CA 1
ATOM 515 C C . ASN A 1 68 ? -2.382 -2.819 6.162 1.00 81.62 68 ASN A C 1
ATOM 517 O O . ASN A 1 68 ? -1.986 -2.193 7.152 1.00 81.62 68 ASN A O 1
ATOM 521 N N . PRO A 1 69 ? -2.423 -4.170 6.150 1.00 80.62 69 PRO A N 1
ATOM 522 C CA . PRO A 1 69 ? -2.095 -4.991 7.317 1.00 80.62 69 PRO A CA 1
ATOM 523 C C . PRO A 1 69 ? -0.715 -4.707 7.920 1.00 80.62 69 PRO A C 1
ATOM 525 O O . PRO A 1 69 ? -0.553 -4.775 9.136 1.00 80.62 69 PRO A O 1
ATOM 528 N N . ALA A 1 70 ? 0.264 -4.306 7.099 1.00 76.88 70 ALA A N 1
ATOM 529 C CA . ALA A 1 70 ? 1.610 -3.970 7.566 1.00 76.88 70 ALA A CA 1
ATOM 530 C C . ALA A 1 70 ? 1.647 -2.745 8.502 1.00 76.88 70 ALA A C 1
ATOM 532 O O . ALA A 1 70 ? 2.634 -2.545 9.211 1.00 76.88 70 ALA A O 1
ATOM 533 N N . ARG A 1 71 ? 0.587 -1.920 8.520 1.00 82.12 71 ARG A N 1
ATOM 534 C CA . ARG A 1 71 ? 0.440 -0.837 9.500 1.00 82.12 71 ARG A CA 1
ATOM 535 C C . ARG A 1 71 ? 0.087 -1.345 10.896 1.00 82.12 71 ARG A C 1
ATOM 537 O O . ARG A 1 71 ? 0.442 -0.687 11.868 1.00 82.12 71 ARG A O 1
ATOM 544 N N . LEU A 1 72 ? -0.626 -2.468 10.982 1.00 80.62 72 LEU A N 1
ATOM 545 C CA . LEU A 1 72 ? -1.069 -3.060 12.242 1.00 80.62 72 LEU A CA 1
ATOM 546 C C . LEU A 1 72 ? 0.004 -3.977 12.839 1.00 80.62 72 LEU A C 1
ATOM 548 O O . LEU A 1 72 ? 0.208 -3.977 14.046 1.00 80.62 72 LEU A O 1
ATOM 552 N N . THR A 1 73 ? 0.734 -4.719 12.004 1.00 70.81 73 THR A N 1
ATOM 553 C CA . THR A 1 73 ? 1.780 -5.637 12.479 1.00 70.81 73 THR A CA 1
ATOM 554 C C . THR A 1 73 ? 3.104 -4.942 12.792 1.00 70.81 73 THR A C 1
ATOM 556 O O . THR A 1 73 ? 3.907 -5.487 13.538 1.00 70.81 73 THR A O 1
ATOM 559 N N . GLY A 1 74 ? 3.406 -3.793 12.170 1.00 59.44 74 GLY A N 1
ATOM 560 C CA . GLY A 1 74 ? 4.740 -3.164 12.218 1.00 59.44 74 GLY A CA 1
ATOM 561 C C . GLY A 1 74 ? 5.844 -3.965 11.501 1.00 59.44 74 GLY A C 1
ATOM 562 O O . GLY A 1 74 ? 6.890 -3.417 11.147 1.00 59.44 74 GLY A O 1
ATOM 563 N N . GLU A 1 75 ? 5.586 -5.238 11.210 1.00 54.34 75 GLU A N 1
ATOM 564 C CA . GLU A 1 75 ? 6.483 -6.188 10.572 1.00 54.34 75 GLU A CA 1
ATOM 565 C C . GLU A 1 75 ? 6.002 -6.542 9.162 1.00 54.34 75 GLU A C 1
ATOM 567 O O . GLU A 1 75 ? 4.838 -6.867 8.920 1.00 54.34 75 GLU A O 1
ATOM 572 N N . THR A 1 76 ? 6.932 -6.497 8.210 1.00 51.09 76 THR A N 1
ATOM 573 C CA . THR A 1 76 ? 6.861 -7.342 7.011 1.00 51.09 76 THR A CA 1
ATOM 574 C C . THR A 1 76 ? 7.494 -8.680 7.362 1.00 51.09 76 THR A C 1
ATOM 576 O O . THR A 1 76 ? 8.555 -8.631 7.986 1.00 51.09 76 THR A O 1
ATOM 579 N N . PRO A 1 77 ? 6.927 -9.828 6.946 1.00 46.72 77 PRO A N 1
ATOM 580 C CA . PRO A 1 77 ? 7.527 -11.130 7.211 1.00 46.72 77 PRO A CA 1
ATOM 581 C C . PRO A 1 77 ? 8.993 -11.137 6.770 1.00 46.72 77 PRO A C 1
ATOM 583 O O . PRO A 1 77 ? 9.296 -11.006 5.584 1.00 46.72 77 PRO A O 1
ATOM 586 N N . GLN A 1 78 ? 9.904 -11.221 7.736 1.00 46.66 78 GLN A N 1
ATOM 587 C CA . GLN A 1 78 ? 11.305 -11.514 7.482 1.00 46.66 78 GLN A CA 1
ATOM 588 C C . GLN A 1 78 ? 11.420 -13.033 7.445 1.00 46.66 78 GLN A C 1
ATOM 590 O O . GLN A 1 78 ? 11.381 -13.693 8.480 1.00 46.66 78 GLN A O 1
ATOM 595 N N . GLU A 1 79 ? 11.548 -13.599 6.248 1.00 43.25 79 GLU A N 1
ATOM 596 C CA . GLU A 1 79 ? 12.121 -14.937 6.141 1.00 43.25 79 GLU A CA 1
ATOM 597 C C . GLU A 1 79 ? 13.583 -14.818 6.594 1.00 43.25 79 GLU A C 1
ATOM 599 O O . GLU A 1 79 ? 14.355 -14.036 6.034 1.00 43.25 79 GLU A O 1
ATOM 604 N N . GLY A 1 80 ? 13.913 -15.498 7.694 1.00 41.06 80 GLY A N 1
ATOM 605 C CA . GLY A 1 80 ? 15.199 -15.388 8.374 1.00 41.06 80 GLY A CA 1
ATOM 606 C C . GLY A 1 80 ? 16.399 -15.656 7.464 1.00 41.06 80 GLY A C 1
ATOM 607 O O . GLY A 1 80 ? 16.304 -16.322 6.431 1.00 41.06 80 GLY A O 1
ATOM 608 N N . GLU A 1 81 ? 17.550 -15.142 7.884 1.00 38.16 81 GLU A N 1
ATOM 609 C CA . GLU A 1 81 ? 18.846 -15.389 7.257 1.00 38.16 81 GLU A CA 1
ATOM 610 C C . GLU A 1 81 ? 19.081 -16.911 7.156 1.00 38.16 81 GLU A C 1
ATOM 612 O O . GLU A 1 81 ? 19.246 -17.597 8.162 1.00 38.16 81 GLU A O 1
ATOM 617 N N . GLY A 1 82 ? 18.999 -17.463 5.938 1.00 46.81 82 GLY A N 1
ATOM 618 C CA . GLY A 1 82 ? 19.125 -18.904 5.674 1.00 46.81 82 GLY A CA 1
ATOM 619 C C . GLY A 1 82 ? 17.871 -19.606 5.132 1.00 46.81 82 GLY A C 1
ATOM 620 O O . GLY A 1 82 ? 17.984 -20.737 4.657 1.00 46.81 82 GLY A O 1
ATOM 621 N N . ALA A 1 83 ? 16.701 -18.958 5.115 1.00 59.25 83 ALA A N 1
ATOM 622 C CA . ALA A 1 83 ? 15.527 -19.471 4.409 1.00 59.25 83 ALA A CA 1
ATOM 623 C C . ALA A 1 83 ? 15.679 -19.291 2.884 1.00 59.25 83 ALA A C 1
ATOM 625 O O . ALA A 1 83 ? 16.182 -18.277 2.395 1.00 59.25 83 ALA A O 1
ATOM 626 N N . ILE A 1 84 ? 15.265 -20.294 2.102 1.00 74.62 84 ILE A N 1
ATOM 627 C CA . ILE A 1 84 ? 15.231 -20.187 0.638 1.00 74.62 84 ILE A CA 1
ATOM 628 C C . ILE A 1 84 ? 14.202 -19.116 0.272 1.00 74.62 84 ILE A C 1
ATOM 630 O O . ILE A 1 84 ? 13.013 -19.324 0.490 1.00 74.62 84 ILE A O 1
ATOM 634 N N . THR A 1 85 ? 14.651 -18.010 -0.327 1.00 83.88 85 THR A N 1
ATOM 635 C CA . THR A 1 85 ? 13.753 -16.925 -0.750 1.00 83.88 85 THR A CA 1
ATOM 636 C C . THR A 1 85 ? 12.671 -17.431 -1.705 1.00 83.88 85 THR A C 1
ATOM 638 O O . THR A 1 85 ? 12.908 -18.335 -2.514 1.00 83.88 85 THR A O 1
ATOM 641 N N . VAL A 1 86 ? 11.490 -16.804 -1.684 1.00 86.06 86 VAL A N 1
ATOM 642 C CA . VAL A 1 86 ? 10.384 -17.146 -2.599 1.00 86.06 86 VAL A CA 1
ATOM 643 C C . VAL A 1 86 ? 10.824 -17.125 -4.069 1.00 86.06 86 VAL A C 1
ATOM 645 O O . VAL A 1 86 ? 10.481 -18.036 -4.823 1.00 86.06 86 VAL A O 1
ATOM 648 N N . ILE A 1 87 ? 11.636 -16.135 -4.463 1.00 88.88 87 ILE A N 1
ATOM 649 C CA . ILE A 1 87 ? 12.209 -16.025 -5.816 1.00 88.88 87 ILE A CA 1
ATOM 650 C C . ILE A 1 87 ? 13.052 -17.264 -6.140 1.00 88.88 87 ILE A C 1
ATOM 652 O O . ILE A 1 87 ? 12.856 -17.891 -7.186 1.00 88.88 87 ILE A O 1
ATOM 656 N N . ARG A 1 88 ? 13.966 -17.641 -5.235 1.00 89.50 88 ARG A N 1
ATOM 657 C CA . ARG A 1 88 ? 14.859 -18.787 -5.418 1.00 89.50 88 ARG A CA 1
ATOM 658 C C . ARG A 1 88 ? 14.084 -20.098 -5.487 1.00 89.50 88 ARG A C 1
ATOM 660 O O . ARG A 1 88 ? 14.362 -20.912 -6.367 1.00 89.50 88 ARG A O 1
ATOM 667 N N . ARG A 1 89 ? 13.099 -20.292 -4.609 1.00 89.56 89 ARG A N 1
ATOM 668 C CA . ARG A 1 89 ? 12.208 -21.460 -4.627 1.00 89.56 89 ARG A CA 1
ATOM 669 C C . ARG A 1 89 ? 11.495 -21.576 -5.978 1.00 89.56 89 ARG A C 1
ATOM 671 O O . ARG A 1 89 ? 11.715 -22.546 -6.692 1.00 89.56 89 ARG A O 1
ATOM 678 N N . MET A 1 90 ? 10.774 -20.539 -6.401 1.00 88.94 90 MET A N 1
ATOM 679 C CA . MET A 1 90 ? 9.996 -20.573 -7.647 1.00 88.94 90 MET A CA 1
ATOM 680 C C . MET A 1 90 ? 10.848 -20.787 -8.902 1.00 88.94 90 MET A C 1
ATOM 682 O O . MET A 1 90 ? 10.445 -21.507 -9.813 1.00 88.94 90 MET A O 1
ATOM 686 N N . ARG A 1 91 ? 12.034 -20.169 -8.994 1.00 92.44 91 ARG A N 1
ATOM 687 C CA . ARG A 1 91 ? 12.900 -20.394 -10.163 1.00 92.44 91 ARG A CA 1
ATOM 688 C C . ARG A 1 91 ? 13.504 -21.798 -10.170 1.00 92.44 91 ARG A C 1
ATOM 690 O O . ARG A 1 91 ? 13.673 -22.365 -11.241 1.00 92.44 91 ARG A O 1
ATOM 697 N N . THR A 1 92 ? 13.838 -22.355 -9.001 1.00 90.50 92 THR A N 1
ATOM 698 C CA . THR A 1 92 ? 14.435 -23.699 -8.911 1.00 90.50 92 THR A CA 1
ATOM 699 C C . THR A 1 92 ? 13.409 -24.785 -9.201 1.00 90.50 92 THR A C 1
ATOM 701 O O . THR A 1 92 ? 13.742 -25.726 -9.914 1.00 90.50 92 THR A O 1
ATOM 704 N N . GLU A 1 93 ? 12.155 -24.599 -8.784 1.00 89.88 93 GLU A N 1
ATOM 705 C CA . GLU A 1 93 ? 11.015 -25.435 -9.192 1.00 89.88 93 GLU A CA 1
ATOM 706 C C . GLU A 1 93 ? 10.824 -25.452 -10.720 1.00 89.88 93 GLU A C 1
ATOM 708 O O . GLU A 1 93 ? 10.450 -26.473 -11.288 1.00 89.88 93 GLU A O 1
ATOM 713 N N . ARG A 1 94 ? 11.156 -24.350 -11.407 1.00 88.69 94 ARG A N 1
ATOM 714 C CA . ARG A 1 94 ? 11.170 -24.257 -12.879 1.00 88.69 94 ARG A CA 1
ATOM 715 C C . ARG A 1 94 ? 12.472 -24.726 -13.540 1.00 88.69 94 ARG A C 1
ATOM 717 O O . ARG A 1 94 ? 12.609 -24.621 -14.756 1.00 88.69 94 ARG A O 1
ATOM 724 N N . GLY A 1 95 ? 13.454 -25.194 -12.770 1.00 90.38 95 GLY A N 1
ATOM 725 C CA . GLY A 1 95 ? 14.772 -25.579 -13.286 1.00 90.38 95 GLY A CA 1
ATOM 726 C C . GLY A 1 95 ? 15.633 -24.404 -13.771 1.00 90.38 95 GLY A C 1
ATOM 727 O O . GLY A 1 95 ? 16.606 -24.607 -14.494 1.00 90.38 95 GLY A O 1
ATOM 728 N N . TRP A 1 96 ? 15.301 -23.167 -13.393 1.00 90.94 96 TRP A N 1
ATOM 729 C CA . TRP A 1 96 ? 16.026 -21.968 -13.807 1.00 90.94 96 TRP A CA 1
ATOM 730 C C . TRP A 1 96 ? 17.125 -21.571 -12.816 1.00 90.94 96 TRP A C 1
ATOM 732 O O . TRP A 1 96 ? 16.933 -21.433 -11.599 1.00 90.94 96 TRP A O 1
ATOM 742 N N . SER A 1 97 ? 18.294 -21.265 -13.368 1.00 91.25 97 SER A N 1
ATOM 743 C CA . SER A 1 97 ? 19.361 -20.546 -12.675 1.00 91.25 97 SER A CA 1
ATOM 744 C C . SER A 1 97 ? 18.998 -19.066 -12.470 1.00 91.25 97 SER A C 1
ATOM 746 O O . SER A 1 97 ? 18.151 -18.505 -13.167 1.00 91.25 97 SER A O 1
ATOM 748 N N . CYS A 1 98 ? 19.655 -18.391 -11.520 1.00 87.56 98 CYS A N 1
ATOM 749 C CA . CYS A 1 98 ? 19.440 -16.954 -11.303 1.00 87.56 98 CYS A CA 1
ATOM 750 C C . CYS A 1 98 ? 19.748 -16.095 -12.556 1.00 87.56 98 CYS A C 1
ATOM 752 O O . CYS A 1 98 ? 18.972 -15.178 -12.829 1.00 87.56 98 CYS A O 1
ATOM 754 N N . PRO A 1 99 ? 20.803 -16.370 -13.355 1.00 88.19 99 PRO A N 1
ATOM 755 C CA . PRO A 1 99 ? 21.015 -15.689 -14.635 1.00 88.19 99 PRO A CA 1
ATOM 756 C C . PRO A 1 99 ? 19.899 -15.930 -15.658 1.00 88.19 99 PRO A C 1
ATOM 758 O O . PRO A 1 99 ? 19.506 -14.989 -16.344 1.00 88.19 99 PRO A O 1
ATOM 761 N N . GLN A 1 100 ? 19.355 -17.151 -15.741 1.00 84.00 100 GLN A N 1
ATOM 762 C CA . GLN A 1 100 ? 18.225 -17.448 -16.631 1.00 84.00 100 GLN A CA 1
ATOM 763 C C . GLN A 1 100 ? 16.978 -16.669 -16.217 1.00 84.00 100 GLN A C 1
ATOM 765 O O . GLN A 1 100 ? 16.370 -16.022 -17.061 1.00 84.00 100 GLN A O 1
ATOM 770 N N . LEU A 1 101 ? 16.642 -16.639 -14.922 1.00 89.50 101 LEU A N 1
ATOM 771 C CA . LEU A 1 101 ? 15.543 -15.801 -14.434 1.00 89.50 101 LEU A CA 1
ATOM 772 C C . LEU A 1 101 ? 15.775 -14.319 -14.770 1.00 89.50 101 LEU A C 1
ATOM 774 O O . LEU A 1 101 ? 14.857 -13.642 -15.222 1.00 89.50 101 LEU A O 1
ATOM 778 N N . ALA A 1 102 ? 16.996 -13.813 -14.583 1.00 86.56 102 ALA A N 1
ATOM 779 C CA . ALA A 1 102 ? 17.324 -12.430 -14.917 1.00 86.56 102 ALA A CA 1
ATOM 780 C C . ALA A 1 102 ? 17.098 -12.126 -16.410 1.00 86.56 102 ALA A C 1
ATOM 782 O O . ALA A 1 102 ? 16.557 -11.073 -16.744 1.00 86.56 102 ALA A O 1
ATOM 783 N N . ALA A 1 103 ? 17.456 -13.064 -17.293 1.00 80.31 103 ALA A N 1
ATOM 784 C CA . ALA A 1 103 ? 17.208 -12.963 -18.728 1.00 80.31 103 ALA A CA 1
ATOM 785 C C . ALA A 1 103 ? 15.705 -13.007 -19.059 1.00 80.31 103 ALA A C 1
ATOM 787 O O . ALA A 1 103 ? 15.223 -12.118 -19.756 1.00 80.31 103 ALA A O 1
ATOM 788 N N . HIS A 1 104 ? 14.954 -13.965 -18.503 1.00 79.19 104 HIS A N 1
ATOM 789 C CA . HIS A 1 104 ? 13.500 -14.071 -18.697 1.00 79.19 104 HIS A CA 1
ATOM 790 C C . HIS A 1 104 ? 12.748 -12.827 -18.208 1.00 79.19 104 HIS A C 1
ATOM 792 O O . HIS A 1 104 ? 11.806 -12.378 -18.853 1.00 79.19 104 HIS A O 1
ATOM 798 N N . ALA A 1 105 ? 13.187 -12.235 -17.097 1.00 83.94 105 ALA A N 1
ATOM 799 C CA . ALA A 1 105 ? 12.612 -11.010 -16.551 1.00 83.94 105 ALA A CA 1
ATOM 800 C C . ALA A 1 105 ? 13.163 -9.729 -17.201 1.00 83.94 105 ALA A C 1
ATOM 802 O O . ALA A 1 105 ? 12.735 -8.636 -16.836 1.00 83.94 105 ALA A O 1
ATOM 803 N N . ASN A 1 106 ? 14.125 -9.816 -18.126 1.00 86.38 106 ASN A N 1
ATOM 804 C CA . ASN A 1 106 ? 14.816 -8.654 -18.690 1.00 86.38 106 ASN A CA 1
ATOM 805 C C . ASN A 1 106 ? 15.321 -7.681 -17.595 1.00 86.38 106 ASN A C 1
ATOM 807 O O . ASN A 1 106 ? 15.073 -6.470 -17.612 1.00 86.38 106 ASN A O 1
ATOM 811 N N . VAL A 1 107 ? 15.986 -8.227 -16.572 1.00 86.38 107 VAL A N 1
ATOM 812 C CA . VAL A 1 107 ? 16.585 -7.467 -15.465 1.00 86.38 107 VAL A CA 1
ATOM 813 C C . VAL A 1 107 ? 18.084 -7.742 -15.376 1.00 86.38 107 VAL A C 1
ATOM 815 O O . VAL A 1 107 ? 18.532 -8.853 -15.658 1.00 86.38 107 VAL A O 1
ATOM 818 N N . PRO A 1 108 ? 18.904 -6.770 -14.941 1.00 85.56 108 PRO A N 1
ATOM 819 C CA . PRO A 1 108 ? 20.325 -7.019 -14.745 1.00 85.56 108 PRO A CA 1
ATOM 820 C C . PRO A 1 108 ? 20.555 -8.101 -13.683 1.00 85.56 108 PRO A C 1
ATOM 822 O O . PRO A 1 108 ? 20.105 -7.963 -12.544 1.00 85.56 108 PRO A O 1
ATOM 825 N N . TYR A 1 109 ? 21.332 -9.136 -14.018 1.00 83.81 109 TYR A N 1
ATOM 826 C CA . TYR A 1 109 ? 21.666 -10.230 -13.096 1.00 83.81 109 TYR A CA 1
ATOM 827 C C . TYR A 1 109 ? 22.210 -9.732 -11.749 1.00 83.81 109 TYR A C 1
ATOM 829 O O . TYR A 1 109 ? 21.766 -10.190 -10.698 1.00 83.81 109 TYR A O 1
ATOM 837 N N . ARG A 1 110 ? 23.117 -8.740 -11.758 1.00 83.88 110 ARG A N 1
ATOM 838 C CA . ARG A 1 110 ? 23.675 -8.162 -10.520 1.00 83.88 110 ARG A CA 1
ATOM 839 C C . ARG A 1 110 ? 22.600 -7.573 -9.608 1.00 83.88 110 ARG A C 1
ATOM 841 O O . ARG A 1 110 ? 22.721 -7.686 -8.395 1.00 83.88 110 ARG A O 1
ATOM 848 N N . SER A 1 111 ? 21.569 -6.959 -10.186 1.00 80.50 111 SER A N 1
ATOM 849 C CA . SER A 1 111 ? 20.463 -6.379 -9.427 1.00 80.50 111 SER A CA 1
ATOM 850 C C . SER A 1 111 ? 19.558 -7.450 -8.835 1.00 80.50 111 SER A C 1
ATOM 852 O O . SER A 1 111 ? 19.012 -7.212 -7.772 1.00 80.50 111 SER A O 1
ATOM 854 N N . LEU A 1 112 ? 19.405 -8.610 -9.483 1.00 87.75 112 LEU A N 1
ATOM 855 C CA . LEU A 1 112 ? 18.551 -9.696 -8.996 1.00 87.75 112 LEU A CA 1
ATOM 856 C C . LEU A 1 112 ? 19.251 -10.593 -7.964 1.00 87.75 112 LEU A C 1
ATOM 858 O O . LEU A 1 112 ? 18.629 -10.991 -6.983 1.00 87.75 112 LEU A O 1
ATOM 862 N N . ARG A 1 113 ? 20.547 -10.879 -8.156 1.00 87.94 113 ARG A N 1
ATOM 863 C CA . ARG A 1 113 ? 21.317 -11.855 -7.364 1.00 87.94 113 ARG A CA 1
ATOM 864 C C . ARG A 1 113 ? 21.216 -11.640 -5.852 1.00 87.94 113 ARG A C 1
ATOM 866 O O . ARG A 1 113 ? 21.075 -12.616 -5.130 1.00 87.94 113 ARG A O 1
ATOM 873 N N . GLN A 1 114 ? 21.291 -10.391 -5.389 1.00 86.12 114 GLN A N 1
ATOM 874 C CA . GLN A 1 114 ? 21.256 -10.057 -3.956 1.00 86.12 114 GLN A CA 1
ATOM 875 C C . GLN A 1 114 ? 19.901 -10.369 -3.303 1.00 86.12 114 GLN A C 1
ATOM 877 O O . GLN A 1 114 ? 19.843 -10.694 -2.123 1.00 86.12 114 GLN A O 1
ATOM 882 N N . TYR A 1 115 ? 18.809 -10.274 -4.063 1.00 88.81 115 TYR A N 1
ATOM 883 C CA . TYR A 1 115 ? 17.472 -10.617 -3.575 1.00 88.81 115 TYR A CA 1
ATOM 884 C C . TYR A 1 115 ? 17.220 -12.120 -3.683 1.00 88.81 115 TYR A C 1
ATOM 886 O O . TYR A 1 115 ? 16.645 -12.721 -2.787 1.00 88.81 115 TYR A O 1
ATOM 894 N N . ASP A 1 116 ? 17.717 -12.751 -4.749 1.00 86.75 116 ASP A N 1
ATOM 895 C CA . ASP A 1 116 ? 17.652 -14.203 -4.920 1.00 86.75 116 ASP A CA 1
ATOM 896 C C . ASP A 1 116 ? 18.399 -14.958 -3.806 1.00 86.75 116 ASP A C 1
ATOM 898 O O . ASP A 1 116 ? 17.910 -15.970 -3.303 1.00 86.75 116 ASP A O 1
ATOM 902 N N . SER A 1 117 ? 19.563 -14.449 -3.383 1.00 83.44 117 SER A N 1
ATOM 903 C CA . SER A 1 117 ? 20.365 -15.031 -2.300 1.00 83.44 117 SER A CA 1
ATOM 904 C C . SER A 1 117 ? 19.833 -14.746 -0.895 1.00 83.44 117 SER A C 1
ATOM 906 O O . SER A 1 117 ? 20.309 -15.379 0.041 1.00 83.44 117 SER A O 1
ATOM 908 N N . GLY A 1 118 ? 18.894 -13.808 -0.741 1.00 82.19 118 GLY A N 1
ATOM 909 C CA . GLY A 1 118 ? 18.414 -13.341 0.564 1.00 82.19 118 GLY A CA 1
ATOM 910 C C . GLY A 1 118 ? 19.318 -12.307 1.245 1.00 82.19 118 GLY A C 1
ATOM 911 O O . GLY A 1 118 ? 19.004 -11.864 2.342 1.00 82.19 118 GLY A O 1
ATOM 912 N N . GLU A 1 119 ? 20.401 -11.860 0.594 1.00 81.88 119 GLU A N 1
ATOM 913 C CA . GLU A 1 119 ? 21.260 -10.769 1.097 1.00 81.88 119 GLU A CA 1
ATOM 914 C C . GLU A 1 119 ? 20.465 -9.459 1.250 1.00 81.88 119 GLU A C 1
ATOM 916 O O . GLU A 1 119 ? 20.771 -8.613 2.091 1.00 81.88 119 GLU A O 1
ATOM 921 N N . ARG A 1 120 ? 19.428 -9.271 0.424 1.00 82.69 120 ARG A N 1
ATOM 922 C CA . ARG A 1 120 ? 18.513 -8.130 0.488 1.00 82.69 120 ARG A CA 1
ATOM 923 C C . ARG A 1 120 ? 17.067 -8.595 0.426 1.00 82.69 120 ARG A C 1
ATOM 925 O O . ARG A 1 120 ? 16.703 -9.423 -0.399 1.00 82.69 120 ARG A O 1
ATOM 932 N N . ASP A 1 121 ? 16.232 -7.962 1.238 1.00 81.31 121 ASP A N 1
ATOM 933 C CA . ASP A 1 121 ? 14.785 -8.168 1.235 1.00 81.31 121 ASP A CA 1
ATOM 934 C C . ASP A 1 121 ? 14.155 -7.709 -0.096 1.00 81.31 121 ASP A C 1
ATOM 936 O O . ASP A 1 121 ? 14.364 -6.574 -0.546 1.00 81.31 121 ASP A O 1
ATOM 940 N N . THR A 1 122 ? 13.356 -8.585 -0.712 1.00 84.38 122 THR A N 1
ATOM 941 C CA . THR A 1 122 ? 12.589 -8.350 -1.946 1.00 84.38 122 THR A CA 1
ATOM 942 C C . THR A 1 122 ? 11.695 -7.105 -1.873 1.00 84.38 122 THR A C 1
ATOM 944 O O . THR A 1 122 ? 11.524 -6.404 -2.876 1.00 84.38 122 THR A O 1
ATOM 947 N N . ALA A 1 123 ? 11.181 -6.746 -0.694 1.00 78.00 123 A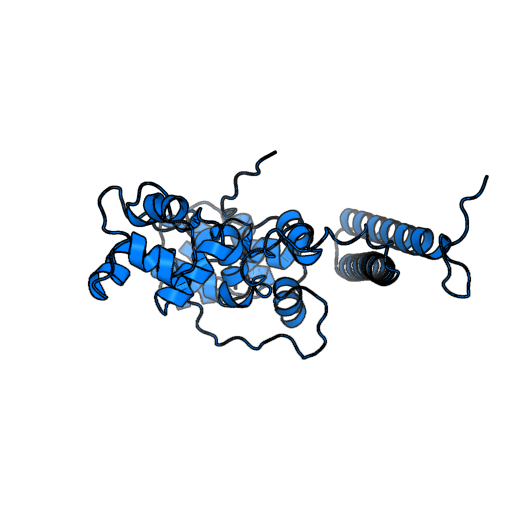LA A N 1
ATOM 948 C CA . ALA A 1 123 ? 10.394 -5.530 -0.480 1.00 78.00 123 ALA A CA 1
ATOM 949 C C . ALA A 1 123 ? 11.220 -4.233 -0.652 1.00 78.00 123 ALA A C 1
ATOM 951 O O . ALA A 1 123 ? 10.671 -3.143 -0.833 1.00 78.00 123 ALA A O 1
ATOM 952 N N . ASN A 1 124 ? 12.553 -4.323 -0.633 1.00 84.62 124 ASN A N 1
ATOM 953 C CA . ASN A 1 124 ? 13.456 -3.204 -0.914 1.00 84.62 124 ASN A CA 1
ATOM 954 C C . ASN A 1 124 ? 13.911 -3.137 -2.380 1.00 84.62 124 ASN A C 1
ATOM 956 O O . ASN A 1 124 ? 14.680 -2.239 -2.739 1.00 84.62 124 ASN A O 1
ATOM 960 N N . MET A 1 125 ? 13.463 -4.063 -3.228 1.00 89.62 125 MET A N 1
ATOM 961 C CA . MET A 1 125 ? 13.707 -4.033 -4.669 1.00 89.62 125 MET A CA 1
ATOM 962 C C . MET A 1 125 ? 12.998 -2.836 -5.315 1.00 89.62 125 MET A C 1
ATOM 964 O O . MET A 1 125 ? 11.979 -2.363 -4.820 1.00 89.62 125 MET A O 1
ATOM 968 N N . ALA A 1 126 ? 13.509 -2.321 -6.434 1.00 92.12 126 ALA A N 1
ATOM 969 C CA . ALA A 1 126 ? 12.733 -1.377 -7.238 1.00 92.12 126 ALA A CA 1
ATOM 970 C C . ALA A 1 126 ? 11.452 -2.061 -7.745 1.00 92.12 126 ALA A C 1
ATOM 972 O O . ALA A 1 126 ? 11.514 -3.180 -8.260 1.00 92.12 126 ALA A O 1
ATOM 973 N N . ALA A 1 127 ? 10.305 -1.391 -7.636 1.00 92.50 127 ALA A N 1
ATOM 974 C CA . ALA A 1 127 ? 9.003 -1.951 -7.986 1.00 92.50 127 ALA A CA 1
ATOM 975 C C . ALA A 1 127 ? 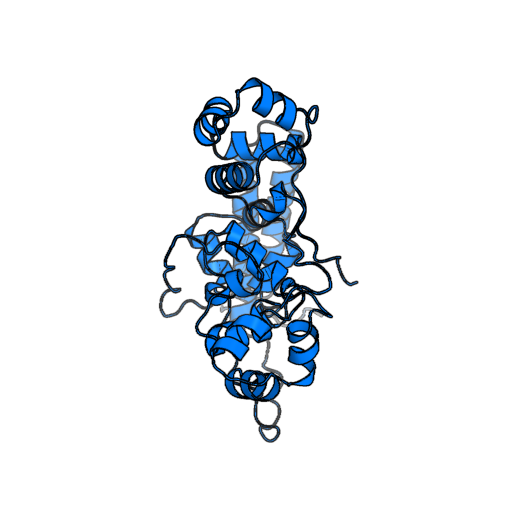8.951 -2.446 -9.437 1.00 92.50 127 ALA A C 1
ATOM 977 O O . ALA A 1 127 ? 8.385 -3.498 -9.698 1.00 92.50 127 ALA A O 1
ATOM 978 N N . GLY A 1 128 ? 9.616 -1.756 -10.369 1.00 91.69 128 GLY A N 1
ATOM 979 C CA . GLY A 1 128 ? 9.679 -2.177 -11.771 1.00 91.69 128 GLY A CA 1
ATOM 980 C C . GLY A 1 128 ? 10.525 -3.431 -12.001 1.00 91.69 128 GLY A C 1
ATOM 981 O O . GLY A 1 128 ? 10.243 -4.193 -12.919 1.00 91.69 128 GLY A O 1
ATOM 982 N N . ILE A 1 129 ? 11.546 -3.675 -11.173 1.00 91.38 129 ILE A N 1
ATOM 983 C CA . ILE A 1 129 ? 12.301 -4.938 -11.213 1.00 91.38 129 ILE A CA 1
ATOM 984 C C . ILE A 1 129 ? 11.430 -6.050 -10.628 1.00 91.38 129 ILE A C 1
ATOM 986 O O . ILE A 1 129 ? 11.308 -7.097 -11.256 1.00 91.38 129 ILE A O 1
ATOM 990 N N . LEU A 1 130 ? 10.777 -5.801 -9.487 1.00 93.62 130 LEU A N 1
ATOM 991 C CA . LEU A 1 130 ? 9.901 -6.788 -8.857 1.00 93.62 130 LEU A CA 1
ATOM 992 C C . LEU A 1 130 ? 8.742 -7.183 -9.778 1.00 93.62 130 LEU A C 1
ATOM 994 O O . LEU A 1 130 ? 8.476 -8.367 -9.926 1.00 93.62 130 LEU A O 1
ATOM 998 N N . ALA A 1 131 ? 8.111 -6.213 -10.445 1.00 92.31 131 ALA A N 1
ATOM 999 C CA . ALA A 1 131 ? 7.043 -6.446 -11.412 1.00 92.31 131 ALA A CA 1
ATOM 1000 C C . ALA A 1 131 ? 7.497 -7.355 -12.562 1.00 92.31 131 ALA A C 1
ATOM 1002 O O . ALA A 1 131 ? 6.822 -8.325 -12.887 1.00 92.31 131 ALA A O 1
ATOM 1003 N N . ARG A 1 132 ? 8.675 -7.100 -13.147 1.00 90.81 132 ARG A N 1
ATOM 1004 C CA . ARG A 1 132 ? 9.207 -7.947 -14.225 1.00 90.81 132 ARG A CA 1
ATOM 1005 C C . ARG A 1 132 ? 9.564 -9.357 -13.760 1.00 90.81 132 ARG A C 1
ATOM 1007 O O . ARG A 1 132 ? 9.328 -10.313 -14.490 1.00 90.81 132 ARG A O 1
ATOM 1014 N N . VAL A 1 133 ? 10.113 -9.494 -12.553 1.00 91.50 133 VAL A N 1
ATOM 1015 C CA . VAL A 1 133 ? 10.393 -10.808 -11.953 1.00 91.50 133 VAL A CA 1
ATOM 1016 C C . VAL A 1 133 ? 9.091 -11.557 -11.665 1.00 91.50 133 VAL A C 1
ATOM 1018 O O . VAL A 1 133 ? 9.020 -12.748 -11.941 1.00 91.50 133 VAL A O 1
ATOM 1021 N N . ALA A 1 134 ? 8.060 -10.864 -11.177 1.00 90.69 134 ALA A N 1
ATOM 1022 C CA . ALA A 1 134 ? 6.730 -11.419 -10.944 1.00 90.69 134 ALA A CA 1
ATOM 1023 C C . ALA A 1 134 ? 6.095 -11.929 -12.248 1.00 90.69 134 ALA A C 1
ATOM 1025 O O . ALA A 1 134 ? 5.670 -13.078 -12.302 1.00 90.69 134 ALA A O 1
ATOM 1026 N N . ILE A 1 135 ? 6.147 -11.133 -13.323 1.00 87.75 135 ILE A N 1
ATOM 1027 C CA . ILE A 1 135 ? 5.681 -11.530 -14.662 1.00 87.75 135 ILE A CA 1
ATOM 1028 C C . ILE A 1 135 ? 6.455 -12.751 -15.177 1.00 87.75 135 ILE A C 1
ATOM 1030 O O . ILE A 1 135 ? 5.849 -13.723 -15.613 1.00 87.75 135 ILE A O 1
ATOM 1034 N N . ALA A 1 136 ? 7.790 -12.740 -15.103 1.00 86.25 136 ALA A N 1
ATOM 1035 C CA . ALA A 1 136 ? 8.610 -13.860 -15.574 1.00 86.25 136 ALA A CA 1
ATOM 1036 C C . ALA A 1 136 ? 8.381 -15.147 -14.771 1.00 86.25 136 ALA A C 1
ATOM 1038 O O . ALA A 1 136 ? 8.501 -16.247 -15.307 1.00 86.25 136 ALA A O 1
ATOM 1039 N N . LEU A 1 137 ? 8.069 -15.009 -13.482 1.00 86.06 137 LEU A N 1
ATOM 1040 C CA . LEU A 1 137 ? 7.729 -16.116 -12.604 1.00 86.06 137 LEU A CA 1
ATOM 1041 C C . LEU A 1 137 ? 6.222 -16.412 -12.564 1.00 86.06 137 LEU A C 1
ATOM 1043 O O . LEU A 1 137 ? 5.824 -17.195 -11.701 1.00 86.06 137 LEU A O 1
ATOM 1047 N N . ASP A 1 138 ? 5.412 -15.835 -13.455 1.00 85.62 138 ASP A N 1
ATOM 1048 C CA . ASP A 1 138 ? 3.952 -16.006 -13.511 1.00 85.62 138 ASP A CA 1
ATOM 1049 C C . ASP A 1 138 ? 3.305 -16.002 -12.111 1.00 85.62 138 ASP A C 1
ATOM 1051 O O . ASP A 1 138 ? 2.696 -16.965 -11.649 1.00 85.62 138 ASP A O 1
ATOM 1055 N N . THR A 1 139 ? 3.594 -14.943 -11.357 1.00 88.75 139 THR A N 1
ATOM 1056 C CA . THR A 1 139 ? 3.197 -14.776 -9.957 1.00 88.75 139 THR A CA 1
ATOM 1057 C C . THR A 1 139 ? 2.917 -13.303 -9.671 1.00 88.75 139 THR A C 1
ATOM 1059 O O . THR A 1 139 ? 3.234 -12.423 -10.471 1.00 88.75 139 THR A O 1
ATOM 1062 N N . SER A 1 140 ? 2.350 -13.003 -8.505 1.00 89.38 140 SER A N 1
ATOM 1063 C CA . SER A 1 140 ? 2.151 -11.631 -8.041 1.00 89.38 140 SER A CA 1
ATOM 1064 C C . SER A 1 140 ? 3.405 -11.020 -7.402 1.00 89.38 140 SER A C 1
ATOM 1066 O O . SER A 1 140 ? 4.313 -11.719 -6.934 1.00 89.38 140 SER A O 1
ATOM 1068 N N . MET A 1 141 ? 3.438 -9.685 -7.345 1.00 91.31 141 MET A N 1
ATOM 1069 C CA . MET A 1 141 ? 4.462 -8.945 -6.600 1.00 91.31 141 MET A CA 1
ATOM 1070 C C . MET A 1 141 ? 4.321 -9.177 -5.091 1.00 91.31 141 MET A C 1
ATOM 1072 O O . MET A 1 141 ? 5.321 -9.217 -4.377 1.00 91.31 141 MET A O 1
ATOM 1076 N N . GLU A 1 142 ? 3.087 -9.345 -4.618 1.00 89.81 142 GLU A N 1
ATOM 1077 C CA . GLU A 1 142 ? 2.715 -9.617 -3.236 1.00 89.81 142 GLU A CA 1
ATOM 1078 C C . GLU A 1 142 ? 3.340 -10.925 -2.766 1.00 89.81 142 GLU A C 1
ATOM 1080 O O . GLU A 1 142 ? 4.109 -10.922 -1.806 1.00 89.81 142 GLU A O 1
ATOM 1085 N N . LYS A 1 143 ? 3.121 -12.017 -3.505 1.00 85.88 143 LYS A N 1
ATOM 1086 C CA . LYS A 1 143 ? 3.655 -13.341 -3.173 1.00 85.88 143 LYS A CA 1
ATOM 1087 C C . LYS A 1 143 ? 5.181 -13.354 -3.141 1.00 85.88 143 LYS A C 1
ATOM 1089 O O . LYS A 1 143 ? 5.763 -13.937 -2.230 1.00 85.88 143 LYS A O 1
ATOM 1094 N N . LEU A 1 144 ? 5.843 -12.670 -4.081 1.00 87.69 144 LEU A N 1
ATOM 1095 C CA . LEU A 1 144 ? 7.306 -12.528 -4.064 1.00 87.69 144 LEU A CA 1
ATOM 1096 C C . LEU A 1 144 ? 7.825 -11.725 -2.864 1.00 87.69 144 LEU A C 1
ATOM 1098 O O . LEU A 1 144 ? 8.949 -11.951 -2.420 1.00 87.69 144 LEU A O 1
ATOM 1102 N N . ALA A 1 145 ? 7.024 -10.793 -2.353 1.00 85.50 145 ALA A N 1
ATOM 1103 C CA . ALA A 1 145 ? 7.330 -9.993 -1.173 1.00 85.50 145 ALA A CA 1
ATOM 1104 C C . ALA A 1 145 ? 6.789 -10.603 0.136 1.00 85.50 145 ALA A C 1
ATOM 1106 O O . ALA A 1 145 ? 6.799 -9.921 1.161 1.00 85.50 145 ALA A O 1
ATOM 1107 N N . GLY A 1 146 ? 6.283 -11.843 0.107 1.00 79.94 146 GLY A N 1
ATOM 1108 C CA . GLY A 1 146 ? 5.705 -12.510 1.278 1.00 79.94 146 GLY A CA 1
ATOM 1109 C C . GLY A 1 146 ? 4.428 -11.845 1.804 1.00 79.94 146 GLY A C 1
ATOM 1110 O O . GLY A 1 146 ? 4.120 -11.946 2.988 1.00 79.94 146 GLY A O 1
ATOM 1111 N N . ARG A 1 147 ? 3.699 -11.116 0.954 1.00 80.69 147 ARG A N 1
ATOM 1112 C CA . ARG A 1 147 ? 2.452 -10.424 1.296 1.00 80.69 147 ARG A CA 1
ATOM 1113 C C . ARG A 1 147 ? 1.233 -11.189 0.781 1.00 80.69 147 ARG A C 1
ATOM 1115 O O . ARG A 1 147 ? 1.336 -11.860 -0.246 1.00 80.69 147 ARG A O 1
ATOM 1122 N N . PRO A 1 148 ? 0.082 -11.078 1.468 1.00 74.75 148 PRO A N 1
ATOM 1123 C CA . PRO A 1 148 ? -1.162 -11.640 0.965 1.00 74.75 148 PRO A CA 1
ATOM 1124 C C . PRO A 1 148 ? -1.564 -10.948 -0.341 1.00 74.75 148 PRO A C 1
ATOM 1126 O O . PRO A 1 148 ? -1.412 -9.732 -0.481 1.00 74.75 148 PRO A O 1
ATOM 1129 N N . GLU A 1 149 ? -2.077 -11.731 -1.285 1.00 76.94 149 GLU A N 1
ATOM 1130 C CA . GLU A 1 149 ? -2.687 -11.202 -2.502 1.00 76.94 149 GLU A CA 1
ATOM 1131 C C . GLU A 1 149 ? -4.070 -10.615 -2.174 1.00 76.94 149 GLU A C 1
ATOM 1133 O O . GLU A 1 149 ? -4.800 -11.194 -1.367 1.00 76.94 149 GLU A O 1
ATOM 1138 N N . PRO A 1 150 ? -4.442 -9.466 -2.756 1.00 73.75 150 PRO A N 1
ATOM 1139 C CA . PRO A 1 150 ? -5.777 -8.906 -2.586 1.00 73.75 150 PRO A CA 1
ATOM 1140 C C . PRO A 1 150 ? -6.827 -9.738 -3.342 1.00 73.75 150 PRO A C 1
ATOM 1142 O O . PRO A 1 150 ? -6.583 -10.196 -4.455 1.00 73.75 150 PRO A O 1
ATOM 1145 N N . ASP A 1 151 ? -8.019 -9.872 -2.752 1.00 63.88 151 ASP A N 1
ATOM 1146 C CA . ASP A 1 151 ? -9.107 -10.751 -3.222 1.00 63.88 151 ASP A CA 1
ATOM 1147 C C . ASP A 1 151 ? -9.748 -10.333 -4.568 1.00 63.88 151 ASP A C 1
ATOM 1149 O O . ASP A 1 151 ? -10.570 -11.069 -5.117 1.00 63.88 151 ASP A O 1
ATOM 1153 N N . HIS A 1 152 ? -9.440 -9.145 -5.102 1.00 58.19 152 HIS A N 1
ATOM 1154 C CA . HIS A 1 152 ? -10.202 -8.548 -6.202 1.00 58.19 152 HIS A CA 1
ATOM 1155 C C . HIS A 1 152 ? -9.407 -8.402 -7.501 1.00 58.19 152 HIS A C 1
ATOM 1157 O O . HIS A 1 152 ? -8.333 -7.801 -7.543 1.00 58.19 152 HIS A O 1
ATOM 1163 N N . ALA A 1 153 ? -10.006 -8.893 -8.591 1.00 55.22 153 ALA A N 1
ATOM 1164 C CA . ALA A 1 153 ? -9.633 -8.521 -9.948 1.00 55.22 153 ALA A CA 1
ATOM 1165 C C . ALA A 1 153 ? -9.937 -7.033 -10.155 1.00 55.22 153 ALA A C 1
ATOM 1167 O O . ALA A 1 153 ? -11.026 -6.555 -9.836 1.00 55.22 153 ALA A O 1
ATOM 1168 N N . THR A 1 154 ? -8.961 -6.291 -10.657 1.00 65.19 154 THR A N 1
ATOM 1169 C CA . THR A 1 154 ? -9.054 -4.838 -10.754 1.00 65.19 154 THR A CA 1
ATOM 1170 C C . THR A 1 154 ? -9.381 -4.418 -12.175 1.00 65.19 154 THR A C 1
ATOM 1172 O O . THR A 1 154 ? -8.751 -4.892 -13.123 1.00 65.19 154 THR A O 1
ATOM 1175 N N . ASP A 1 155 ? -10.305 -3.474 -12.330 1.00 73.25 155 ASP A N 1
ATOM 1176 C CA . ASP A 1 155 ? -10.540 -2.859 -13.635 1.00 73.25 155 ASP A CA 1
ATOM 1177 C C . ASP A 1 155 ? -9.331 -2.020 -14.063 1.00 73.25 155 ASP A C 1
ATOM 1179 O O . ASP A 1 155 ? -8.527 -1.593 -13.234 1.00 73.25 155 ASP A O 1
ATOM 1183 N N . ASN A 1 156 ? -9.216 -1.764 -15.362 1.00 77.88 156 ASN A N 1
ATOM 1184 C CA . ASN A 1 156 ? -8.229 -0.838 -15.905 1.00 77.88 156 ASN A CA 1
ATOM 1185 C C . ASN A 1 156 ? -8.822 0.576 -16.012 1.00 77.88 156 ASN A C 1
ATOM 1187 O O . ASN A 1 156 ? -10.041 0.714 -16.163 1.00 77.88 156 ASN A O 1
ATOM 1191 N N . PRO A 1 157 ? -7.981 1.628 -15.993 1.00 81.81 157 PRO A N 1
ATOM 1192 C CA . PRO A 1 157 ? -8.439 2.970 -16.320 1.00 81.81 157 PRO A CA 1
ATOM 1193 C C . PRO A 1 157 ? -9.105 3.007 -17.705 1.00 81.81 157 PRO A C 1
ATOM 1195 O O . PRO A 1 157 ? -8.682 2.271 -18.604 1.00 81.81 157 PRO A O 1
ATOM 1198 N N . PRO A 1 158 ? -10.141 3.847 -17.893 1.00 82.75 158 PRO A N 1
ATOM 1199 C CA . PRO A 1 158 ? -10.823 3.969 -19.173 1.00 82.75 158 PRO A CA 1
ATOM 1200 C C . PRO A 1 158 ? -9.861 4.462 -20.258 1.00 82.75 158 PRO A C 1
ATOM 1202 O O . PRO A 1 158 ? -8.889 5.172 -19.981 1.00 82.75 158 PRO A O 1
ATOM 1205 N N . ALA A 1 159 ? -10.156 4.108 -21.510 1.00 76.94 159 ALA A N 1
ATOM 1206 C CA . ALA A 1 159 ? -9.418 4.625 -22.655 1.00 76.94 159 ALA A CA 1
ATOM 1207 C C . ALA A 1 159 ? -9.454 6.165 -22.651 1.00 76.94 159 ALA A C 1
ATOM 1209 O O . ALA A 1 159 ? -10.518 6.761 -22.502 1.00 76.94 159 ALA A O 1
ATOM 1210 N N . GLY A 1 160 ? -8.286 6.799 -22.785 1.00 77.31 160 GLY A N 1
ATOM 1211 C CA . GLY A 1 160 ? -8.145 8.258 -22.725 1.00 77.31 160 GLY A CA 1
ATOM 1212 C C . GLY A 1 160 ? -7.867 8.833 -21.332 1.00 77.31 160 GLY A C 1
ATOM 1213 O O . GLY A 1 160 ? -7.703 10.043 -21.218 1.00 77.31 160 GLY A O 1
ATOM 1214 N N . TRP A 1 161 ? -7.768 8.007 -20.283 1.00 84.06 161 TRP A N 1
ATOM 1215 C CA . TRP A 1 161 ? -7.254 8.468 -18.992 1.00 84.06 161 TRP A CA 1
ATOM 1216 C C . TRP A 1 161 ? -5.787 8.902 -19.114 1.00 84.06 161 TRP A C 1
ATOM 1218 O O . TRP A 1 161 ? -4.913 8.104 -19.455 1.00 84.06 161 TRP A O 1
ATOM 1228 N N . ASP A 1 162 ? -5.520 10.165 -18.799 1.00 82.06 162 ASP A N 1
ATOM 1229 C CA . ASP A 1 162 ? -4.213 10.817 -18.893 1.00 82.06 162 ASP A CA 1
ATOM 1230 C C . ASP A 1 162 ? -3.490 10.916 -17.538 1.00 82.06 162 ASP A C 1
ATOM 1232 O O . ASP A 1 162 ? -2.334 11.337 -17.470 1.00 82.06 162 ASP A O 1
ATOM 1236 N N . GLY A 1 163 ? -4.134 10.509 -16.443 1.00 85.56 163 GLY A N 1
ATOM 1237 C CA . GLY A 1 163 ? -3.549 10.432 -15.107 1.00 85.56 163 GLY A CA 1
ATOM 1238 C C . GLY A 1 163 ? -2.728 9.157 -14.878 1.00 85.56 163 GLY A C 1
ATOM 1239 O O . GLY A 1 163 ? -2.635 8.274 -15.729 1.00 85.56 163 GLY A O 1
ATOM 1240 N N . THR A 1 164 ? -2.117 9.038 -13.701 1.00 91.00 164 THR A N 1
ATOM 1241 C CA . THR A 1 164 ? -1.466 7.778 -13.292 1.00 91.00 164 THR A CA 1
ATOM 1242 C C . THR A 1 164 ? -2.505 6.723 -12.925 1.00 91.00 164 THR A C 1
ATOM 1244 O O . THR A 1 164 ? -3.643 7.052 -12.564 1.00 91.00 164 THR A O 1
ATOM 1247 N N . ARG A 1 165 ? -2.114 5.447 -12.966 1.00 91.38 165 ARG A N 1
ATOM 1248 C CA . ARG A 1 165 ? -2.962 4.347 -12.477 1.00 91.38 165 ARG A CA 1
ATOM 1249 C C . ARG A 1 165 ? -3.285 4.492 -10.989 1.00 91.38 165 ARG A C 1
ATOM 1251 O O . ARG A 1 165 ? -4.427 4.273 -10.591 1.00 91.38 165 ARG A O 1
ATOM 1258 N N . LEU A 1 166 ? -2.320 4.957 -10.189 1.00 93.50 166 LEU A N 1
ATOM 1259 C CA . LEU A 1 166 ? -2.525 5.269 -8.770 1.00 93.50 166 LEU A CA 1
ATOM 1260 C C . LEU A 1 166 ? -3.657 6.286 -8.565 1.00 93.50 166 LEU A C 1
ATOM 1262 O O . LEU A 1 166 ? -4.576 6.028 -7.788 1.00 93.50 166 LEU A O 1
ATOM 1266 N N . ALA A 1 167 ? -3.606 7.408 -9.291 1.00 92.56 167 ALA A N 1
ATOM 1267 C CA . ALA A 1 167 ? -4.620 8.452 -9.190 1.00 92.56 167 ALA A CA 1
ATOM 1268 C C . ALA A 1 167 ? -6.008 7.922 -9.565 1.00 92.56 167 ALA A C 1
ATOM 1270 O O . ALA A 1 167 ? -6.974 8.215 -8.868 1.00 92.56 167 ALA A O 1
ATOM 1271 N N . TRP A 1 168 ? -6.100 7.109 -10.619 1.00 92.00 168 TRP A N 1
ATOM 1272 C CA . TRP A 1 168 ? -7.364 6.529 -11.060 1.00 92.00 168 TRP A CA 1
ATOM 1273 C C . TRP A 1 168 ? -7.990 5.587 -10.024 1.00 92.00 168 TRP A C 1
ATOM 1275 O O . TRP A 1 168 ? -9.159 5.748 -9.672 1.00 92.00 168 TRP A O 1
ATOM 1285 N N . HIS A 1 169 ? -7.220 4.633 -9.488 1.00 91.94 169 HIS A N 1
ATOM 1286 C CA . HIS A 1 169 ? -7.728 3.717 -8.461 1.00 91.94 169 HIS A CA 1
ATOM 1287 C C . HIS A 1 169 ? -8.175 4.468 -7.203 1.00 91.94 169 HIS A C 1
ATOM 1289 O O . HIS A 1 169 ? -9.213 4.144 -6.625 1.00 91.94 169 HIS A O 1
ATOM 1295 N N . ARG A 1 170 ? -7.423 5.501 -6.805 1.00 94.19 170 ARG A N 1
ATOM 1296 C CA . ARG A 1 170 ? -7.757 6.335 -5.650 1.00 94.19 170 ARG A CA 1
ATOM 1297 C C . ARG A 1 170 ? -9.055 7.121 -5.864 1.00 94.19 170 ARG A C 1
ATOM 1299 O O . ARG A 1 170 ? -9.940 7.070 -5.011 1.00 94.19 170 ARG A O 1
ATOM 1306 N N . THR A 1 171 ? -9.183 7.847 -6.977 1.00 91.69 171 THR A N 1
ATOM 1307 C CA . THR A 1 171 ? -10.362 8.695 -7.240 1.00 91.69 171 THR A CA 1
ATOM 1308 C C . THR A 1 171 ? -11.621 7.873 -7.474 1.00 91.69 171 THR A C 1
ATOM 1310 O O . THR A 1 171 ? -12.695 8.282 -7.040 1.00 91.69 171 THR A O 1
ATOM 1313 N N . ARG A 1 172 ? -11.499 6.681 -8.068 1.00 89.69 172 ARG A N 1
ATOM 1314 C CA . ARG A 1 172 ? -12.613 5.739 -8.225 1.00 89.69 172 ARG A CA 1
ATOM 1315 C C . ARG A 1 172 ? -13.223 5.308 -6.888 1.00 89.69 172 ARG A C 1
ATOM 1317 O O . ARG A 1 172 ? -14.429 5.099 -6.817 1.00 89.69 172 ARG A O 1
ATOM 1324 N N . GLN A 1 173 ? -12.411 5.191 -5.838 1.00 88.50 173 GLN A N 1
ATOM 1325 C CA . GLN A 1 173 ? -12.880 4.885 -4.481 1.00 88.50 173 GLN A CA 1
ATOM 1326 C C . GLN A 1 173 ? -13.315 6.132 -3.692 1.00 88.50 173 GLN A C 1
ATOM 1328 O O . GLN A 1 173 ? -13.643 6.024 -2.514 1.00 88.50 173 GLN A O 1
ATOM 1333 N N . GLY A 1 174 ? -13.295 7.321 -4.308 1.00 88.25 174 GLY A N 1
ATOM 1334 C CA . GLY A 1 174 ? -13.640 8.580 -3.644 1.00 88.25 174 GLY A CA 1
ATOM 1335 C C . GLY A 1 174 ? -12.630 9.026 -2.582 1.00 88.25 174 GLY A C 1
ATOM 1336 O O . GLY A 1 174 ? -12.964 9.865 -1.752 1.00 88.25 174 GLY A O 1
ATOM 1337 N N . LEU A 1 175 ? -11.411 8.478 -2.591 1.00 88.81 175 LEU A N 1
ATOM 1338 C CA . LEU A 1 175 ? -10.400 8.759 -1.574 1.00 88.81 175 LEU A CA 1
ATOM 1339 C C . LEU A 1 175 ? -9.598 10.016 -1.907 1.00 88.81 175 LEU A C 1
ATOM 1341 O O . LEU A 1 175 ? -9.130 10.205 -3.031 1.00 88.81 175 LEU A O 1
ATOM 1345 N N . SER A 1 176 ? -9.332 10.840 -0.903 1.00 92.12 176 SER A N 1
ATOM 1346 C CA . SER A 1 176 ? -8.299 11.876 -0.949 1.00 92.12 176 SER A CA 1
ATOM 1347 C C . SER A 1 176 ? -6.891 11.273 -0.828 1.00 92.12 176 SER A C 1
ATOM 1349 O O . SER A 1 176 ? -6.701 10.135 -0.392 1.00 92.12 176 SER A O 1
ATOM 1351 N N . GLN A 1 177 ? -5.857 12.046 -1.185 1.00 92.12 177 GLN A N 1
ATOM 1352 C CA . GLN A 1 177 ? -4.462 11.626 -0.973 1.00 92.12 177 GLN A CA 1
ATOM 1353 C C . GLN A 1 177 ? -4.142 11.413 0.515 1.00 92.12 177 GLN A C 1
ATOM 1355 O O . GLN A 1 177 ? -3.319 10.562 0.842 1.00 92.12 177 GLN A O 1
ATOM 1360 N N . ALA A 1 178 ? -4.785 12.169 1.412 1.00 87.56 178 ALA A N 1
ATOM 1361 C CA . ALA A 1 178 ? -4.631 12.021 2.859 1.00 87.56 178 ALA A CA 1
ATOM 1362 C C . ALA A 1 178 ? -5.255 10.717 3.369 1.00 87.56 178 ALA A C 1
ATOM 1364 O O . ALA A 1 178 ? -4.641 10.005 4.156 1.00 87.56 178 ALA A O 1
ATOM 1365 N N . GLU A 1 179 ? -6.434 10.353 2.871 1.00 87.56 179 GLU A N 1
ATOM 1366 C CA . GLU A 1 179 ? -7.072 9.089 3.245 1.00 87.56 179 GLU A CA 1
ATOM 1367 C C . GLU A 1 179 ? -6.295 7.890 2.713 1.00 87.56 179 GLU A C 1
ATOM 1369 O O . GLU A 1 179 ? -6.091 6.925 3.444 1.00 87.56 179 GLU A O 1
ATOM 1374 N N . LEU A 1 180 ? -5.777 7.965 1.483 1.00 92.56 180 LEU A N 1
ATOM 1375 C CA . LEU A 1 180 ? -4.888 6.923 0.976 1.00 92.56 180 LEU A CA 1
ATOM 1376 C C . LEU A 1 180 ? -3.569 6.862 1.763 1.00 92.56 180 LEU A C 1
ATOM 1378 O O . LEU A 1 180 ? -3.073 5.771 2.026 1.00 92.56 180 LEU A O 1
ATOM 1382 N N . ALA A 1 181 ? -3.009 8.003 2.174 1.00 90.19 181 ALA A N 1
ATOM 1383 C CA . ALA A 1 181 ? -1.821 8.047 3.029 1.00 90.19 181 ALA A CA 1
ATOM 1384 C C . ALA A 1 181 ? -2.049 7.277 4.336 1.00 90.19 181 ALA A C 1
ATOM 1386 O O . ALA A 1 181 ? -1.224 6.438 4.705 1.00 90.19 181 ALA A O 1
ATOM 1387 N N . ILE A 1 182 ? -3.203 7.496 4.974 1.00 86.31 182 ILE A N 1
ATOM 1388 C CA . ILE A 1 182 ? -3.633 6.758 6.165 1.00 86.31 182 ILE A CA 1
ATOM 1389 C C . ILE A 1 182 ? -3.809 5.274 5.820 1.00 86.31 182 ILE A C 1
ATOM 1391 O O . ILE A 1 182 ? -3.164 4.425 6.424 1.00 86.31 182 ILE A O 1
ATOM 1395 N N . ARG A 1 183 ? -4.605 4.910 4.813 1.00 90.50 183 ARG A N 1
ATOM 1396 C CA . ARG A 1 183 ? -4.853 3.489 4.500 1.00 90.50 183 ARG A CA 1
ATOM 1397 C C . ARG A 1 183 ? -3.578 2.718 4.154 1.00 90.50 183 ARG A C 1
ATOM 1399 O O . ARG A 1 183 ? -3.392 1.601 4.628 1.00 90.50 183 ARG A O 1
ATOM 1406 N N . ALA A 1 184 ? -2.675 3.314 3.381 1.00 89.69 184 ALA A N 1
ATOM 1407 C CA . ALA A 1 184 ? -1.437 2.676 2.935 1.00 89.69 184 ALA A CA 1
ATOM 1408 C C . ALA A 1 184 ? -0.302 2.724 3.974 1.00 89.69 184 ALA A C 1
ATOM 1410 O O . ALA A 1 184 ? 0.597 1.882 3.938 1.00 89.69 184 ALA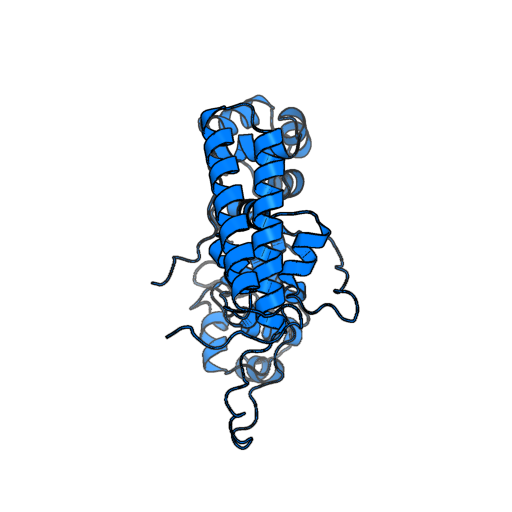 A O 1
ATOM 1411 N N . GLY A 1 185 ? -0.314 3.698 4.889 1.00 87.69 185 GLY A N 1
ATOM 1412 C CA . GLY A 1 185 ? 0.797 3.960 5.809 1.00 87.69 185 GLY A CA 1
ATOM 1413 C C . GLY A 1 185 ? 1.966 4.652 5.112 1.00 87.69 185 GLY A C 1
ATOM 1414 O O . GLY A 1 185 ? 3.128 4.327 5.361 1.00 87.69 185 GLY A O 1
ATOM 1415 N N . GLN A 1 186 ? 1.649 5.569 4.198 1.00 92.06 186 GLN A N 1
ATOM 1416 C CA . GLN A 1 186 ? 2.592 6.316 3.365 1.00 92.06 186 GLN A CA 1
ATOM 1417 C C . GLN A 1 186 ? 2.337 7.817 3.501 1.00 92.06 186 GLN A C 1
ATOM 1419 O O . GLN A 1 186 ? 1.281 8.240 3.953 1.00 92.06 186 GLN A O 1
ATOM 1424 N N . THR A 1 187 ? 3.295 8.656 3.106 1.00 88.31 187 THR A N 1
ATOM 1425 C CA . THR A 1 187 ? 3.101 10.112 3.188 1.00 88.31 187 THR A CA 1
ATOM 1426 C C . THR A 1 187 ? 2.272 10.640 2.018 1.00 88.31 187 THR A C 1
ATOM 1428 O O . THR A 1 187 ? 2.405 10.172 0.883 1.00 88.31 187 THR A O 1
ATOM 1431 N N . THR A 1 188 ? 1.488 11.694 2.255 1.00 90.12 188 THR A N 1
ATOM 1432 C CA . THR A 1 188 ? 0.782 12.434 1.190 1.00 90.12 188 THR A CA 1
ATOM 1433 C C . THR A 1 188 ? 1.743 12.946 0.120 1.00 90.12 188 THR A C 1
ATOM 1435 O O . THR A 1 188 ? 1.421 12.909 -1.062 1.00 90.12 188 THR A O 1
ATOM 1438 N N . GLN A 1 189 ? 2.966 13.332 0.502 1.00 90.50 189 GLN A N 1
ATOM 1439 C CA . GLN A 1 189 ? 4.025 13.702 -0.438 1.00 90.50 189 GLN A CA 1
ATOM 1440 C C . GLN A 1 189 ? 4.404 12.542 -1.369 1.00 90.50 189 GLN A C 1
ATOM 1442 O O . GLN A 1 189 ? 4.606 12.771 -2.560 1.00 90.50 189 GLN A O 1
ATOM 1447 N N . THR A 1 190 ? 4.507 11.315 -0.841 1.00 90.25 190 THR A N 1
ATOM 1448 C CA . THR A 1 190 ? 4.792 10.097 -1.623 1.00 90.25 190 THR A CA 1
ATOM 1449 C C . THR A 1 190 ? 3.733 9.878 -2.685 1.00 90.25 190 THR A C 1
ATOM 1451 O O . THR A 1 190 ? 4.076 9.738 -3.858 1.00 90.25 190 THR A O 1
ATOM 1454 N N . ILE A 1 191 ? 2.466 9.934 -2.281 1.00 92.44 191 ILE A N 1
ATOM 1455 C CA . ILE A 1 191 ? 1.319 9.780 -3.175 1.00 92.44 191 ILE A CA 1
ATOM 1456 C C . ILE A 1 191 ? 1.305 10.903 -4.208 1.00 92.44 191 ILE A C 1
ATOM 1458 O O . ILE A 1 191 ? 1.376 10.629 -5.401 1.00 92.44 191 ILE A O 1
ATOM 1462 N N . GLY A 1 192 ? 1.327 12.163 -3.769 1.00 91.38 192 GLY A N 1
ATOM 1463 C CA . GLY A 1 192 ? 1.304 13.317 -4.661 1.00 91.38 192 GLY A CA 1
ATOM 1464 C C . GLY A 1 192 ? 2.471 13.327 -5.645 1.00 91.38 192 GLY A C 1
ATOM 1465 O O . GLY A 1 192 ? 2.278 13.608 -6.818 1.00 91.38 192 GLY A O 1
ATOM 1466 N N . GLY A 1 193 ? 3.681 12.955 -5.222 1.00 90.69 193 GLY A N 1
ATOM 1467 C CA . GLY A 1 193 ? 4.827 12.865 -6.126 1.00 90.69 193 GLY A CA 1
ATOM 1468 C C . GLY A 1 193 ? 4.717 11.749 -7.167 1.00 90.69 193 GLY A C 1
ATOM 1469 O O . GLY A 1 193 ? 5.243 11.913 -8.267 1.00 90.69 193 GLY A O 1
ATOM 1470 N N . ILE A 1 194 ? 4.042 10.642 -6.852 1.00 91.88 194 ILE A N 1
ATOM 1471 C CA . ILE A 1 194 ? 3.733 9.603 -7.842 1.00 91.88 194 ILE A CA 1
ATOM 1472 C C . ILE A 1 194 ? 2.638 10.100 -8.786 1.00 91.88 194 ILE A C 1
ATOM 1474 O O . ILE A 1 194 ? 2.822 10.067 -9.998 1.00 91.88 194 ILE A O 1
ATOM 1478 N N . GLU A 1 195 ? 1.539 10.633 -8.251 1.00 93.25 195 GLU A N 1
ATOM 1479 C CA . GLU A 1 195 ? 0.392 11.075 -9.050 1.00 93.25 195 GLU A CA 1
ATOM 1480 C C . GLU A 1 195 ? 0.723 12.231 -9.995 1.00 93.25 195 GLU A C 1
ATOM 1482 O O . GLU A 1 195 ? 0.201 12.275 -11.106 1.00 93.25 195 GLU A O 1
ATOM 1487 N N . THR A 1 196 ? 1.647 13.117 -9.607 1.00 86.31 196 THR A N 1
ATOM 1488 C CA . THR A 1 196 ? 2.158 14.189 -10.475 1.00 86.31 196 THR A CA 1
ATOM 1489 C C . THR A 1 196 ? 3.306 13.733 -11.379 1.00 86.31 196 THR A C 1
ATOM 1491 O O . THR A 1 196 ? 4.010 14.578 -11.925 1.00 86.31 196 THR A O 1
ATOM 1494 N N . ARG A 1 197 ? 3.590 12.425 -11.471 1.00 88.06 197 ARG A N 1
ATOM 1495 C CA . ARG A 1 197 ? 4.694 11.830 -12.255 1.00 88.06 197 ARG A CA 1
ATOM 1496 C C . ARG A 1 197 ? 6.094 12.350 -11.928 1.00 88.06 197 ARG A C 1
ATOM 1498 O O . ARG A 1 197 ? 7.056 12.017 -12.616 1.00 88.06 197 ARG A O 1
ATOM 1505 N N . ARG A 1 198 ? 6.249 13.098 -10.831 1.00 87.44 198 ARG A N 1
ATOM 1506 C CA . ARG A 1 198 ? 7.565 13.499 -10.308 1.00 87.44 198 ARG A CA 1
ATOM 1507 C C . ARG A 1 198 ? 8.394 12.257 -9.999 1.00 87.44 198 ARG A C 1
ATOM 1509 O O . ARG A 1 198 ? 9.617 12.271 -10.111 1.00 87.44 198 ARG A O 1
ATOM 1516 N N . TRP A 1 199 ? 7.716 11.183 -9.607 1.00 89.88 199 TRP A N 1
ATOM 1517 C CA . TRP A 1 199 ? 8.306 9.896 -9.324 1.00 89.88 199 TRP A CA 1
ATOM 1518 C C . TRP A 1 199 ? 7.585 8.768 -10.056 1.00 89.88 199 TRP A C 1
ATOM 1520 O O . TRP A 1 199 ? 6.440 8.461 -9.747 1.00 89.88 199 TRP A O 1
ATOM 1530 N N . ALA A 1 200 ? 8.295 8.086 -10.954 1.00 88.56 200 ALA A N 1
ATOM 1531 C CA . ALA A 1 200 ? 7.789 6.872 -11.583 1.00 88.56 200 ALA A CA 1
ATOM 1532 C C . ALA A 1 200 ? 7.584 5.755 -10.546 1.00 88.56 200 ALA A C 1
ATOM 1534 O O . ALA A 1 200 ? 8.476 5.489 -9.729 1.00 88.56 200 ALA A O 1
ATOM 1535 N N . THR A 1 201 ? 6.445 5.065 -10.621 1.00 90.25 201 THR A N 1
ATOM 1536 C CA . THR A 1 201 ? 6.100 3.925 -9.753 1.00 90.25 201 THR A CA 1
ATOM 1537 C C . THR A 1 201 ? 7.175 2.845 -9.797 1.00 90.25 201 THR A C 1
ATOM 1539 O O . THR A 1 201 ? 7.664 2.419 -8.753 1.00 90.25 201 THR A O 1
ATOM 1542 N N . GLY A 1 202 ? 7.660 2.499 -10.995 1.00 88.62 202 GLY A N 1
ATOM 1543 C CA . GLY A 1 202 ? 8.707 1.491 -11.180 1.00 88.62 202 GLY A CA 1
ATOM 1544 C C . GLY A 1 202 ? 10.065 1.821 -10.556 1.00 88.62 202 GLY A C 1
ATOM 1545 O O . GLY A 1 202 ? 10.826 0.900 -10.249 1.00 88.62 202 GLY A O 1
ATOM 1546 N N . SER A 1 203 ? 10.357 3.101 -10.318 1.00 87.88 203 SER A N 1
ATOM 1547 C CA . SER A 1 203 ? 11.605 3.555 -9.689 1.00 87.88 203 SER A CA 1
ATOM 1548 C C . SER A 1 203 ? 11.513 3.626 -8.163 1.00 87.88 203 SER A C 1
ATOM 1550 O O . SER A 1 203 ? 12.530 3.805 -7.491 1.00 87.88 203 SER A O 1
ATOM 1552 N N . LYS A 1 204 ? 10.310 3.505 -7.587 1.00 91.12 204 LYS A N 1
ATOM 1553 C CA . LYS A 1 204 ? 10.120 3.457 -6.134 1.00 91.12 204 LYS A CA 1
ATOM 1554 C C . LYS A 1 204 ? 10.459 2.078 -5.589 1.00 91.12 204 LYS A C 1
ATOM 1556 O O . LYS A 1 204 ? 10.479 1.088 -6.315 1.00 91.12 204 LYS A O 1
ATOM 1561 N N . ARG A 1 205 ? 10.730 2.013 -4.282 1.00 91.56 205 ARG A N 1
ATOM 1562 C CA . ARG A 1 205 ? 10.845 0.726 -3.589 1.00 91.56 205 ARG A CA 1
ATOM 1563 C C . ARG A 1 205 ? 9.517 -0.016 -3.692 1.00 91.56 205 ARG A C 1
ATOM 1565 O O . ARG A 1 205 ? 8.469 0.592 -3.481 1.00 91.56 205 ARG A O 1
ATOM 1572 N N . SER A 1 206 ? 9.578 -1.310 -3.982 1.00 91.75 206 SER A N 1
ATOM 1573 C CA . SER A 1 206 ? 8.420 -2.187 -4.126 1.00 91.75 206 SER A CA 1
ATOM 1574 C C . SER A 1 206 ? 7.525 -2.135 -2.898 1.00 91.75 206 SER A C 1
ATOM 1576 O O . SER A 1 206 ? 6.318 -2.045 -3.068 1.00 91.75 206 SER A O 1
ATOM 1578 N N . ARG A 1 207 ? 8.088 -2.054 -1.683 1.00 90.56 207 ARG A N 1
ATOM 1579 C CA . ARG A 1 207 ? 7.319 -1.859 -0.444 1.00 90.56 207 ARG A CA 1
ATOM 1580 C C . ARG A 1 207 ? 6.335 -0.693 -0.508 1.00 90.56 207 ARG A C 1
ATOM 1582 O O . ARG A 1 207 ? 5.206 -0.853 -0.073 1.00 90.56 207 ARG A O 1
ATOM 1589 N N . ILE A 1 208 ? 6.740 0.453 -1.060 1.00 92.31 208 ILE A N 1
ATOM 1590 C CA . ILE A 1 208 ? 5.867 1.634 -1.160 1.00 92.31 208 ILE A CA 1
ATOM 1591 C C . ILE A 1 208 ? 4.682 1.322 -2.073 1.00 92.31 208 ILE A C 1
ATOM 1593 O O . ILE A 1 208 ? 3.547 1.639 -1.739 1.00 92.31 208 ILE A O 1
ATOM 1597 N N . ILE A 1 209 ? 4.938 0.680 -3.214 1.00 94.12 209 ILE A N 1
ATOM 1598 C CA . ILE A 1 209 ? 3.883 0.335 -4.171 1.00 94.12 209 ILE A CA 1
ATOM 1599 C C . ILE A 1 209 ? 2.965 -0.749 -3.596 1.00 94.12 209 ILE A C 1
ATOM 1601 O O . ILE A 1 209 ? 1.755 -0.617 -3.694 1.00 94.12 209 ILE A O 1
ATOM 1605 N N . LEU A 1 210 ? 3.521 -1.757 -2.920 1.00 92.12 210 LEU A N 1
ATOM 1606 C CA . LEU A 1 210 ? 2.769 -2.802 -2.219 1.00 92.12 210 LEU A CA 1
ATOM 1607 C C . LEU A 1 210 ? 1.915 -2.238 -1.073 1.00 92.12 210 LEU A C 1
ATOM 1609 O O . LEU A 1 210 ? 0.817 -2.724 -0.833 1.00 92.12 210 LEU A O 1
ATOM 1613 N N . ASP A 1 211 ? 2.401 -1.221 -0.358 1.00 92.12 211 ASP A N 1
ATOM 1614 C CA . ASP A 1 211 ? 1.646 -0.537 0.697 1.00 92.12 211 ASP A CA 1
ATOM 1615 C C . ASP A 1 211 ? 0.464 0.256 0.120 1.00 92.12 211 ASP A C 1
ATOM 1617 O O . ASP A 1 211 ? -0.646 0.182 0.646 1.00 92.12 211 ASP A O 1
ATOM 1621 N N . LEU A 1 212 ? 0.686 0.984 -0.980 1.00 93.81 212 LEU A N 1
ATOM 1622 C CA . LEU A 1 212 ? -0.370 1.711 -1.695 1.00 93.81 212 LEU A CA 1
ATOM 1623 C C . LEU A 1 212 ? -1.414 0.755 -2.283 1.00 93.81 212 LEU A C 1
ATOM 1625 O O . LEU A 1 212 ? -2.607 1.020 -2.184 1.00 93.81 212 LEU A O 1
ATOM 1629 N N . ALA A 1 213 ? -0.961 -0.364 -2.846 1.00 92.44 213 ALA A N 1
ATOM 1630 C CA . ALA A 1 213 ? -1.803 -1.420 -3.395 1.00 92.44 213 ALA A CA 1
ATOM 1631 C C . ALA A 1 213 ? -2.701 -2.033 -2.317 1.00 92.44 213 ALA A C 1
ATOM 1633 O O . ALA A 1 213 ? -3.919 -2.077 -2.476 1.00 92.44 213 ALA A O 1
ATOM 1634 N N . ALA A 1 214 ? -2.114 -2.387 -1.169 1.00 89.56 214 ALA A N 1
ATOM 1635 C CA . ALA A 1 214 ? -2.849 -2.893 -0.016 1.00 89.56 214 ALA A CA 1
ATOM 1636 C C . ALA A 1 214 ? -3.862 -1.871 0.524 1.00 89.56 214 ALA A C 1
ATOM 1638 O O . ALA A 1 214 ? -4.999 -2.237 0.803 1.00 89.56 214 ALA A O 1
ATOM 1639 N N . GLY A 1 215 ? -3.490 -0.587 0.617 1.00 89.31 215 GLY A N 1
ATOM 1640 C CA . GLY A 1 215 ? -4.399 0.482 1.054 1.00 89.31 215 GLY A CA 1
ATOM 1641 C C . GLY A 1 215 ? -5.562 0.763 0.092 1.00 89.31 215 GLY A C 1
ATOM 1642 O O . GLY A 1 215 ? -6.560 1.355 0.498 1.00 89.31 215 GLY A O 1
ATOM 1643 N N . LEU A 1 216 ? -5.442 0.340 -1.168 1.00 90.38 216 LEU A N 1
ATOM 1644 C CA . LEU A 1 216 ? -6.493 0.417 -2.186 1.00 90.38 216 LEU A CA 1
ATOM 1645 C C . LEU A 1 216 ? -7.213 -0.924 -2.398 1.00 90.38 216 LEU A C 1
ATOM 1647 O O . LEU A 1 216 ? -8.210 -0.955 -3.113 1.00 90.38 216 LEU A O 1
ATOM 1651 N N . GLY A 1 217 ? -6.729 -2.029 -1.825 1.00 87.94 217 GLY A N 1
ATOM 1652 C CA . GLY A 1 217 ? -7.260 -3.369 -2.097 1.00 87.94 217 GLY A CA 1
ATOM 1653 C C . GLY A 1 217 ? -7.094 -3.816 -3.557 1.00 87.94 217 GLY A C 1
ATOM 1654 O O . GLY A 1 217 ? -7.955 -4.515 -4.085 1.00 87.94 217 GLY A O 1
ATOM 1655 N N . VAL A 1 218 ? -6.017 -3.393 -4.223 1.00 90.75 218 VAL A N 1
ATOM 1656 C CA . VAL A 1 218 ? -5.687 -3.700 -5.632 1.00 90.75 218 VAL A CA 1
ATOM 1657 C C . VAL A 1 218 ? -4.319 -4.372 -5.707 1.00 90.75 218 VAL A C 1
ATOM 1659 O O . VAL A 1 218 ? -3.544 -4.242 -4.760 1.00 90.75 218 VAL A O 1
ATOM 1662 N N . ARG A 1 219 ? -3.968 -5.070 -6.800 1.00 90.31 219 ARG A N 1
ATOM 1663 C CA . ARG A 1 219 ? -2.611 -5.639 -6.915 1.00 90.31 219 ARG A CA 1
ATOM 1664 C C . ARG A 1 219 ? -1.609 -4.535 -7.233 1.00 90.31 219 ARG A C 1
ATOM 1666 O O . ARG A 1 219 ? -1.890 -3.604 -7.987 1.00 90.31 219 ARG A O 1
ATOM 1673 N N . ALA A 1 220 ? -0.393 -4.656 -6.715 1.00 91.81 220 ALA A N 1
ATOM 1674 C CA . ALA A 1 220 ? 0.674 -3.684 -6.923 1.00 91.81 220 ALA A CA 1
ATOM 1675 C C . ALA A 1 220 ? 1.047 -3.528 -8.396 1.00 91.81 220 ALA A C 1
ATOM 1677 O O . ALA A 1 220 ? 1.401 -2.427 -8.818 1.00 91.81 220 ALA A O 1
ATOM 1678 N N . LEU A 1 221 ? 0.913 -4.599 -9.182 1.00 90.00 221 LEU A N 1
ATOM 1679 C CA . LEU A 1 221 ? 1.115 -4.554 -10.627 1.00 90.00 221 LEU A CA 1
ATOM 1680 C C . LEU A 1 221 ? 0.115 -3.612 -11.313 1.00 90.00 221 LEU A C 1
ATOM 1682 O O . LEU A 1 221 ? 0.475 -2.930 -12.269 1.00 90.00 221 LEU A O 1
ATOM 1686 N N . ASP A 1 222 ? -1.111 -3.511 -10.800 1.00 89.69 222 ASP A N 1
ATOM 1687 C CA . ASP A 1 222 ? -2.157 -2.679 -11.392 1.00 89.69 222 ASP A CA 1
ATOM 1688 C C . ASP A 1 222 ? -1.886 -1.180 -11.166 1.00 89.69 222 ASP A C 1
ATOM 1690 O O . ASP A 1 222 ? -2.298 -0.353 -11.977 1.00 89.69 222 ASP A O 1
ATOM 1694 N N . LEU A 1 223 ? -1.072 -0.826 -10.163 1.00 91.44 223 LEU A N 1
ATOM 1695 C CA . LEU A 1 223 ? -0.579 0.540 -9.945 1.00 91.44 223 LEU A CA 1
ATOM 1696 C C . LEU A 1 223 ? 0.625 0.915 -10.815 1.00 91.44 223 LEU A C 1
ATOM 1698 O O . LEU A 1 223 ? 1.030 2.079 -10.835 1.00 91.44 223 LEU A O 1
ATOM 1702 N N . MET A 1 224 ? 1.226 -0.047 -11.511 1.00 88.56 224 MET A N 1
ATOM 1703 C CA . MET A 1 224 ? 2.365 0.220 -12.375 1.00 88.56 224 MET A CA 1
ATOM 1704 C C . MET A 1 224 ? 1.871 0.918 -13.640 1.00 88.56 224 MET A C 1
ATOM 1706 O O . MET A 1 224 ? 1.228 0.306 -14.491 1.00 88.56 224 MET A O 1
ATOM 1710 N N . ASP A 1 225 ? 2.181 2.207 -13.776 1.00 76.50 225 ASP A N 1
ATOM 1711 C CA . ASP A 1 225 ? 2.149 2.874 -15.076 1.00 76.50 225 ASP A CA 1
ATOM 1712 C C . ASP A 1 225 ? 2.974 2.036 -16.060 1.00 76.50 225 ASP A C 1
ATOM 1714 O O . ASP A 1 225 ? 4.019 1.503 -15.664 1.00 76.50 225 ASP A O 1
ATOM 1718 N N . GLN A 1 226 ? 2.470 1.873 -17.293 1.00 62.75 226 GLN A N 1
ATOM 1719 C CA . GLN A 1 226 ? 3.074 1.002 -18.304 1.00 62.75 226 GLN A CA 1
ATOM 1720 C C . GLN A 1 226 ? 4.587 1.175 -18.264 1.00 62.75 226 GLN A C 1
ATOM 1722 O O . GLN A 1 226 ? 5.102 2.285 -18.423 1.00 62.75 226 GLN A O 1
ATOM 1727 N N . THR A 1 227 ? 5.285 0.078 -17.958 1.00 41.97 227 THR A N 1
ATOM 1728 C CA . THR A 1 227 ? 6.737 0.012 -18.054 1.00 41.97 227 THR A CA 1
ATOM 1729 C C . THR A 1 227 ? 7.103 0.641 -19.387 1.00 41.97 227 THR A C 1
ATOM 1731 O O . THR A 1 227 ? 6.622 0.126 -20.397 1.00 41.97 227 THR A O 1
ATOM 1734 N N . PRO A 1 228 ? 7.922 1.710 -19.429 1.00 35.81 228 PRO A N 1
ATOM 1735 C CA . PRO A 1 228 ? 8.602 2.017 -20.666 1.00 35.81 228 PRO A CA 1
ATOM 1736 C C . PRO A 1 228 ? 9.285 0.709 -21.033 1.00 35.81 228 PRO A C 1
ATOM 1738 O O . PRO A 1 228 ? 10.080 0.174 -20.242 1.00 35.81 228 PRO A O 1
ATOM 1741 N N . GLU A 1 229 ? 8.873 0.138 -22.161 1.00 32.78 229 GLU A N 1
ATOM 1742 C CA . GLU A 1 229 ? 9.608 -0.933 -22.799 1.00 32.78 229 GLU A CA 1
ATOM 1743 C C . GLU A 1 229 ? 11.087 -0.558 -22.744 1.00 32.78 229 GLU A C 1
ATOM 1745 O O . GLU A 1 229 ? 11.440 0.625 -22.810 1.00 32.78 229 GLU A O 1
ATOM 1750 N N . GLY A 1 230 ? 11.917 -1.559 -22.439 1.00 32.72 230 GLY A N 1
ATOM 1751 C CA . GLY A 1 230 ? 13.296 -1.382 -21.999 1.00 32.72 230 GLY A CA 1
ATOM 1752 C C . GLY A 1 230 ? 13.998 -0.225 -22.699 1.00 32.72 230 GLY A C 1
ATOM 1753 O O . GLY A 1 230 ? 13.876 -0.117 -23.905 1.00 32.72 230 GLY A O 1
ATOM 1754 N N . LYS A 1 231 ? 14.690 0.612 -21.907 1.00 27.73 231 LYS A N 1
ATOM 1755 C CA . LYS A 1 231 ? 15.576 1.727 -22.302 1.00 27.73 231 LYS A CA 1
ATOM 1756 C C . LYS A 1 231 ? 15.542 2.081 -23.804 1.00 27.73 231 LYS A C 1
ATOM 1758 O O . LYS A 1 231 ? 15.971 1.233 -24.590 1.00 27.73 231 LYS A O 1
ATOM 1763 N N . PRO A 1 232 ? 15.246 3.339 -24.194 1.00 30.67 232 PRO A N 1
ATOM 1764 C CA . PRO A 1 232 ? 15.475 3.759 -25.571 1.00 30.67 232 PRO A CA 1
ATOM 1765 C C . PRO A 1 232 ? 16.893 3.346 -25.972 1.00 30.67 232 PRO A C 1
ATOM 1767 O O . PRO A 1 232 ? 17.851 3.584 -25.219 1.00 30.67 232 PRO A O 1
ATOM 1770 N N . ARG A 1 233 ? 17.002 2.628 -27.097 1.00 40.00 233 ARG A N 1
ATOM 1771 C CA . ARG A 1 233 ? 18.293 2.278 -27.692 1.00 40.00 233 ARG A CA 1
ATOM 1772 C C . ARG A 1 233 ? 19.113 3.561 -27.765 1.00 40.00 233 ARG A C 1
ATOM 1774 O O . ARG A 1 233 ? 18.587 4.620 -28.092 1.00 40.00 233 ARG A O 1
ATOM 1781 N N . MET A 1 234 ? 20.387 3.450 -27.412 1.00 36.16 234 MET A N 1
ATOM 1782 C CA . MET A 1 234 ? 21.322 4.559 -27.215 1.00 36.16 234 MET A CA 1
ATOM 1783 C C . MET A 1 234 ? 21.666 5.351 -28.495 1.00 36.16 234 MET A C 1
ATOM 1785 O O . MET A 1 234 ? 22.706 5.991 -28.521 1.00 36.16 234 MET A O 1
ATOM 1789 N N . ASP A 1 235 ? 20.803 5.337 -29.514 1.00 37.41 235 ASP A N 1
ATOM 1790 C CA . ASP A 1 235 ? 21.001 5.993 -30.811 1.00 37.41 235 ASP A CA 1
ATOM 1791 C C . ASP A 1 235 ? 19.822 6.884 -31.245 1.00 37.41 235 ASP A C 1
ATOM 1793 O O . ASP A 1 235 ? 19.857 7.453 -32.334 1.00 37.41 235 ASP A O 1
ATOM 1797 N N . GLU A 1 236 ? 18.791 7.078 -30.415 1.00 35.88 236 GLU A N 1
ATOM 1798 C CA . GLU A 1 236 ? 17.808 8.132 -30.694 1.00 35.88 236 GLU A CA 1
ATOM 1799 C C . GLU A 1 236 ? 18.336 9.493 -30.214 1.00 35.88 236 GLU A C 1
ATOM 1801 O O . GLU A 1 236 ? 18.718 9.633 -29.041 1.00 35.88 236 GLU A O 1
ATOM 1806 N N . PRO A 1 237 ? 18.387 10.518 -31.090 1.00 33.72 237 PRO A N 1
ATOM 1807 C CA . PRO A 1 237 ? 18.814 11.843 -30.685 1.00 33.72 237 PRO A CA 1
ATOM 1808 C C . PRO A 1 237 ? 17.868 12.343 -29.595 1.00 33.72 237 PRO A C 1
ATOM 1810 O O . PRO A 1 237 ? 16.646 12.334 -29.739 1.00 33.72 237 PRO A O 1
ATOM 1813 N N . ARG A 1 238 ? 18.475 12.746 -28.476 1.00 33.88 238 ARG A N 1
ATOM 1814 C CA . ARG A 1 238 ? 17.819 13.262 -27.271 1.00 33.88 238 ARG A CA 1
ATOM 1815 C C . ARG A 1 238 ? 16.684 14.219 -27.685 1.00 33.88 238 ARG A C 1
ATOM 1817 O O . ARG A 1 238 ? 16.993 15.195 -28.373 1.00 33.88 238 ARG A O 1
ATOM 1824 N N . PRO A 1 239 ? 15.412 13.984 -27.301 1.00 34.59 239 PRO A N 1
ATOM 1825 C CA . PRO A 1 239 ? 14.337 14.877 -27.703 1.00 34.59 239 PRO A CA 1
ATOM 1826 C C . PRO A 1 239 ? 14.644 16.276 -27.171 1.00 34.59 239 PRO A C 1
ATOM 1828 O O . PRO A 1 239 ? 15.044 16.447 -26.012 1.00 34.59 239 PRO A O 1
ATOM 1831 N N . ALA A 1 240 ? 14.532 17.262 -28.061 1.00 38.69 240 ALA A N 1
ATOM 1832 C CA . ALA A 1 240 ? 14.661 18.666 -27.715 1.00 38.69 240 ALA A CA 1
ATOM 1833 C C . ALA A 1 240 ? 13.732 18.970 -26.534 1.00 38.69 240 ALA A C 1
ATOM 1835 O O . ALA A 1 240 ? 12.636 18.419 -26.460 1.00 38.69 240 ALA A O 1
ATOM 1836 N N . LYS A 1 241 ? 14.205 19.807 -25.601 1.00 36.44 241 LYS A N 1
ATOM 1837 C CA . LYS A 1 241 ? 13.441 20.277 -24.439 1.00 36.44 241 LYS A CA 1
ATOM 1838 C C . LYS A 1 241 ? 12.039 20.670 -24.905 1.00 36.44 241 LYS A C 1
ATOM 1840 O O . LYS A 1 241 ? 11.897 21.690 -25.571 1.00 36.44 241 LYS A O 1
ATOM 1845 N N . THR A 1 242 ? 11.047 19.841 -24.600 1.00 36.59 242 THR A N 1
ATOM 1846 C CA . THR A 1 242 ? 9.663 20.121 -24.952 1.00 36.59 242 THR A CA 1
ATOM 1847 C C . THR A 1 242 ? 9.256 21.379 -24.204 1.00 36.59 242 THR A C 1
ATOM 1849 O O . THR A 1 242 ? 9.440 21.477 -22.988 1.00 36.59 242 THR A O 1
ATOM 1852 N N . GLU A 1 243 ? 8.790 22.358 -24.965 1.00 39.25 243 GLU A N 1
ATOM 1853 C CA . GLU A 1 243 ? 8.207 23.598 -24.476 1.00 39.25 243 GLU A CA 1
ATOM 1854 C C . GLU A 1 243 ? 7.134 23.278 -23.421 1.00 39.25 243 GLU A C 1
ATOM 1856 O O . GLU A 1 243 ? 6.444 22.260 -23.518 1.00 39.25 243 GLU A O 1
ATOM 1861 N N . HIS A 1 244 ? 7.056 24.104 -22.371 1.00 42.53 244 HIS A N 1
ATOM 1862 C CA . HIS A 1 244 ? 6.049 23.998 -21.312 1.00 42.53 244 HIS A CA 1
ATOM 1863 C C . HIS A 1 244 ? 4.660 23.836 -21.946 1.00 42.53 244 HIS A C 1
ATOM 1865 O O . HIS A 1 244 ? 4.163 24.763 -22.573 1.00 42.53 244 HIS A O 1
ATOM 1871 N N . SER A 1 245 ? 4.065 22.644 -21.841 1.00 48.12 245 SER A N 1
ATOM 1872 C CA . SER A 1 245 ? 2.777 22.366 -22.475 1.00 48.12 245 SER A CA 1
ATOM 1873 C C . SER A 1 245 ? 1.643 22.962 -21.649 1.00 48.12 245 SER A C 1
ATOM 1875 O O . SER A 1 245 ? 1.549 22.651 -20.459 1.00 48.12 245 SER A O 1
ATOM 1877 N N . ASP A 1 246 ? 0.727 23.673 -22.300 1.00 51.50 246 ASP A N 1
ATOM 1878 C CA . ASP A 1 246 ? -0.489 24.259 -21.713 1.00 51.50 246 ASP A CA 1
ATOM 1879 C C . ASP A 1 246 ? -1.324 23.254 -20.880 1.00 51.50 246 ASP A C 1
ATOM 1881 O O . ASP A 1 246 ? -1.996 23.618 -19.916 1.00 51.50 246 ASP A O 1
ATOM 1885 N N . ALA A 1 247 ? -1.224 21.953 -21.182 1.00 49.53 247 ALA A N 1
ATOM 1886 C CA . ALA A 1 247 ? -1.876 20.873 -20.433 1.00 49.53 247 ALA A CA 1
ATOM 1887 C C . ALA A 1 247 ? -1.353 20.699 -18.990 1.00 49.53 247 ALA A C 1
ATOM 1889 O O . ALA A 1 247 ? -2.091 20.268 -18.102 1.00 49.53 247 ALA A O 1
ATOM 1890 N N . ALA A 1 248 ? -0.083 21.026 -18.737 1.00 50.44 248 ALA A N 1
ATOM 1891 C CA . ALA A 1 248 ? 0.496 20.960 -17.397 1.00 50.44 248 ALA A CA 1
ATOM 1892 C C . ALA A 1 248 ? -0.029 22.102 -16.514 1.00 50.44 248 ALA A C 1
ATOM 1894 O O . ALA A 1 248 ? -0.282 21.887 -15.327 1.00 50.44 248 ALA A O 1
ATOM 1895 N N . ASP A 1 249 ? -0.252 23.280 -17.098 1.00 58.81 249 ASP A N 1
ATOM 1896 C CA . ASP A 1 249 ? -0.765 24.447 -16.384 1.00 58.81 249 ASP A CA 1
ATOM 1897 C C . ASP A 1 249 ? -2.269 24.327 -16.093 1.00 58.81 249 ASP A C 1
ATOM 1899 O O . ASP A 1 249 ? -2.685 24.630 -14.971 1.00 58.81 249 ASP A O 1
ATOM 1903 N N . ASP A 1 250 ? -3.067 23.760 -17.012 1.00 64.94 250 ASP A N 1
ATOM 1904 C CA . ASP A 1 250 ? -4.483 23.421 -16.755 1.00 64.94 250 ASP A CA 1
ATOM 1905 C C . ASP A 1 250 ? -4.619 22.393 -15.614 1.00 64.94 250 ASP A C 1
ATOM 1907 O O . ASP A 1 250 ? -5.468 22.518 -14.726 1.00 64.94 250 ASP A O 1
ATOM 1911 N N . PHE A 1 251 ? -3.721 21.404 -15.554 1.00 62.12 251 PHE A N 1
ATOM 1912 C CA . PHE A 1 251 ? -3.722 20.417 -14.473 1.00 62.12 251 PHE A CA 1
ATOM 1913 C C . PHE A 1 251 ? -3.398 21.036 -13.102 1.00 62.12 251 PHE A C 1
ATOM 1915 O O . PHE A 1 251 ? -4.039 20.710 -12.099 1.00 62.12 251 PHE A O 1
ATOM 1922 N N . VAL A 1 252 ? -2.415 21.938 -13.024 1.00 69.69 252 VAL A N 1
ATOM 1923 C CA . VAL A 1 252 ? -2.046 22.615 -11.767 1.00 69.69 252 VAL A CA 1
ATOM 1924 C C . VAL A 1 252 ? -3.153 23.579 -11.320 1.00 69.69 252 VAL A C 1
ATOM 1926 O O . VAL A 1 252 ? -3.522 23.567 -10.142 1.00 69.69 252 VAL A O 1
ATOM 1929 N N . TYR A 1 253 ? -3.767 24.308 -12.256 1.00 73.25 253 TYR A N 1
ATOM 1930 C CA . TYR A 1 253 ? -4.924 25.163 -11.989 1.00 73.25 253 TYR A CA 1
ATOM 1931 C C . TYR A 1 253 ? -6.093 24.370 -11.386 1.00 73.25 253 TYR A C 1
ATOM 1933 O O . TYR A 1 253 ? -6.571 24.691 -10.291 1.00 73.25 253 TYR A O 1
ATOM 1941 N N . ARG A 1 254 ? -6.513 23.276 -12.040 1.00 72.06 254 ARG A N 1
ATOM 1942 C CA . ARG A 1 254 ? -7.611 22.424 -11.548 1.00 72.06 254 ARG A CA 1
ATOM 1943 C C . ARG A 1 254 ? -7.313 21.833 -10.176 1.00 72.06 254 ARG A C 1
ATOM 1945 O O . ARG A 1 254 ? -8.220 21.713 -9.357 1.00 72.06 254 ARG A O 1
ATOM 1952 N N . ASN A 1 255 ? -6.056 21.506 -9.885 1.00 72.75 255 ASN A N 1
ATOM 1953 C CA . ASN A 1 255 ? -5.666 21.011 -8.567 1.00 72.75 255 ASN A CA 1
ATOM 1954 C C . ASN A 1 255 ? -5.813 22.064 -7.467 1.00 72.75 255 ASN A C 1
ATOM 1956 O O . ASN A 1 255 ? -6.317 21.737 -6.393 1.00 72.75 255 ASN A O 1
ATOM 1960 N N . HIS A 1 256 ? -5.426 23.317 -7.716 1.00 72.94 256 HIS A N 1
ATOM 1961 C CA . HIS A 1 256 ? -5.632 24.399 -6.750 1.00 72.94 256 HIS A CA 1
ATOM 1962 C C . HIS A 1 256 ? -7.122 24.664 -6.498 1.00 72.94 256 HIS A C 1
ATOM 1964 O O . HIS A 1 256 ? -7.531 24.811 -5.345 1.00 72.94 256 HIS A O 1
ATOM 1970 N N . VAL A 1 257 ? -7.945 24.636 -7.549 1.00 75.00 257 VAL A N 1
ATOM 1971 C CA . VAL A 1 257 ? -9.405 24.775 -7.431 1.00 75.00 257 VAL A CA 1
ATOM 1972 C C . VAL A 1 257 ? -10.011 23.615 -6.634 1.00 75.00 257 VAL A C 1
ATOM 1974 O O . VAL A 1 257 ? -10.776 23.846 -5.698 1.00 75.00 257 VAL A O 1
ATOM 1977 N N . ASN A 1 258 ? -9.630 22.373 -6.938 1.00 76.38 258 ASN A N 1
ATOM 1978 C CA . ASN A 1 258 ? -10.125 21.196 -6.222 1.00 76.38 258 ASN A CA 1
ATOM 1979 C C . ASN A 1 258 ? -9.707 21.211 -4.744 1.00 76.38 258 ASN A C 1
ATOM 1981 O O . ASN A 1 258 ? -10.545 21.002 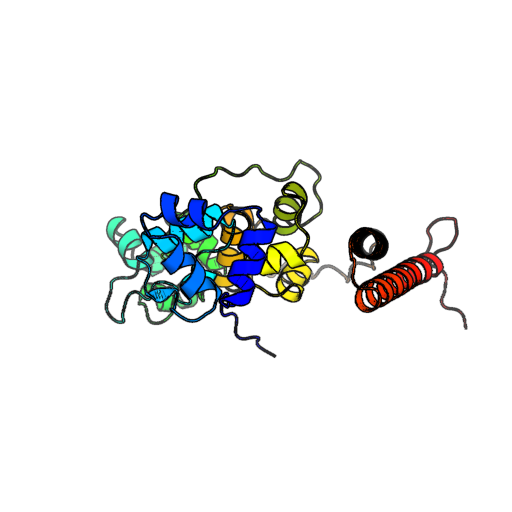-3.872 1.00 76.38 258 ASN A O 1
ATOM 1985 N N . ALA A 1 259 ? -8.452 21.563 -4.446 1.00 75.00 259 ALA A N 1
ATOM 1986 C CA . ALA A 1 259 ? -7.968 21.689 -3.072 1.00 75.00 259 ALA A CA 1
ATOM 1987 C C . ALA A 1 259 ? -8.730 22.763 -2.274 1.00 75.00 259 ALA A C 1
ATOM 1989 O O . ALA A 1 259 ? -9.026 22.562 -1.095 1.00 75.00 259 ALA A O 1
ATOM 1990 N N . ALA A 1 260 ? -9.081 23.887 -2.910 1.00 76.25 260 ALA A N 1
ATOM 1991 C CA . ALA A 1 260 ? -9.899 24.923 -2.286 1.00 76.25 260 ALA A CA 1
ATOM 1992 C C . ALA A 1 260 ? -11.328 24.433 -2.002 1.00 76.25 260 ALA A C 1
ATOM 1994 O O . ALA A 1 260 ? -11.830 24.610 -0.891 1.00 76.25 260 ALA A O 1
ATOM 1995 N N . ILE A 1 261 ? -11.967 23.770 -2.971 1.00 80.44 261 ILE A N 1
ATOM 1996 C CA . ILE A 1 261 ? -13.307 23.183 -2.812 1.00 80.44 261 ILE A CA 1
ATOM 1997 C C . ILE A 1 261 ? -13.320 22.155 -1.675 1.00 80.44 261 ILE A C 1
ATOM 1999 O O . ILE A 1 261 ? -14.247 22.140 -0.862 1.00 80.44 261 ILE A O 1
ATOM 2003 N N . ASP A 1 262 ? -12.286 21.325 -1.580 1.00 75.69 262 ASP A N 1
ATOM 2004 C CA . ASP A 1 262 ? -12.179 20.294 -0.550 1.00 75.69 262 ASP A CA 1
ATOM 2005 C C . ASP A 1 262 ? -12.019 20.896 0.849 1.00 75.69 262 ASP A C 1
ATOM 2007 O O . ASP A 1 262 ? -12.678 20.461 1.795 1.00 75.69 262 ASP A O 1
ATOM 2011 N N . GLN A 1 263 ? -11.223 21.956 0.986 1.00 80.06 263 GLN A N 1
ATOM 2012 C CA . GLN A 1 263 ? -11.082 22.674 2.253 1.00 80.06 263 GLN A CA 1
ATOM 2013 C C . GLN A 1 263 ? -12.371 23.393 2.669 1.00 80.06 263 GLN A C 1
ATOM 2015 O O . GLN A 1 263 ? -12.702 23.393 3.854 1.00 80.06 263 GLN A O 1
ATOM 2020 N N . LEU A 1 264 ? -13.143 23.931 1.718 1.00 84.75 264 LEU A N 1
ATOM 2021 C CA . LEU A 1 264 ? -14.467 24.506 1.990 1.00 84.75 264 LEU A CA 1
ATOM 2022 C C . LEU A 1 264 ? -15.466 23.438 2.456 1.00 84.75 264 LEU A C 1
ATOM 2024 O O . LEU A 1 264 ? -16.184 23.641 3.436 1.00 84.75 264 LEU A O 1
ATOM 2028 N N . ARG A 1 265 ? -15.490 22.276 1.791 1.00 87.88 265 ARG A N 1
ATOM 2029 C CA . ARG A 1 265 ? -16.340 21.137 2.177 1.00 87.88 265 ARG A CA 1
ATOM 2030 C C . ARG A 1 265 ? -15.985 20.602 3.559 1.00 87.88 265 ARG A C 1
ATOM 2032 O O . ARG A 1 265 ? -16.889 20.252 4.316 1.00 87.88 265 ARG A O 1
ATOM 2039 N N . LEU A 1 266 ? -14.695 20.547 3.889 1.00 79.12 266 LEU A N 1
ATOM 2040 C CA . LEU A 1 266 ? -14.235 20.120 5.204 1.00 79.12 266 LEU A CA 1
ATOM 2041 C C . LEU A 1 266 ? -14.607 21.153 6.274 1.00 79.12 266 LEU A C 1
ATOM 2043 O O . LEU A 1 266 ? -15.210 20.787 7.276 1.00 79.12 266 LEU A O 1
ATOM 2047 N N . ALA A 1 267 ? -14.377 22.445 6.022 1.00 85.62 267 ALA A N 1
ATOM 2048 C CA . ALA A 1 267 ? -14.749 23.523 6.939 1.00 85.62 267 ALA A CA 1
ATOM 2049 C C . ALA A 1 267 ? -16.253 23.530 7.280 1.00 85.62 267 ALA A C 1
ATOM 2051 O O . ALA A 1 267 ? -16.618 23.750 8.434 1.00 85.62 267 ALA A O 1
ATOM 2052 N N . LEU A 1 268 ? -17.122 23.230 6.305 1.00 85.94 268 LEU A N 1
ATOM 2053 C CA . LEU A 1 268 ? -18.574 23.104 6.505 1.00 85.94 268 LEU A CA 1
ATOM 2054 C C . LEU A 1 268 ? -18.965 21.992 7.491 1.00 85.94 268 LEU A C 1
ATOM 2056 O O . LEU A 1 268 ? -20.024 22.076 8.110 1.00 85.94 268 LEU A O 1
ATOM 2060 N N . ARG A 1 269 ? -18.133 20.956 7.634 1.00 86.31 269 ARG A N 1
ATOM 2061 C CA . ARG A 1 269 ? -18.386 19.790 8.497 1.00 86.31 269 ARG A CA 1
ATOM 2062 C C . ARG A 1 269 ? -17.608 19.839 9.817 1.00 86.31 269 ARG A C 1
ATOM 2064 O O . ARG A 1 269 ? -17.952 19.114 10.744 1.00 86.31 269 ARG A O 1
ATOM 2071 N N . THR A 1 270 ? -16.589 20.691 9.927 1.00 86.69 270 THR A N 1
ATOM 2072 C CA . THR A 1 270 ? -15.762 20.837 11.134 1.00 86.69 270 THR A CA 1
ATOM 2073 C C . THR A 1 270 ? -16.499 21.626 12.211 1.00 86.69 270 THR A C 1
ATOM 2075 O O . THR A 1 270 ? -16.826 22.788 11.987 1.00 86.69 270 THR A O 1
ATOM 2078 N N . ALA A 1 271 ? -16.740 21.033 13.384 1.00 75.06 271 ALA A N 1
ATOM 2079 C CA . ALA A 1 271 ? -17.378 21.708 14.522 1.00 75.06 271 ALA A CA 1
ATOM 2080 C C . ALA A 1 271 ? -16.432 22.663 15.274 1.00 75.06 271 ALA A C 1
ATOM 2082 O O . ALA A 1 271 ? -16.887 23.666 15.818 1.00 75.06 271 ALA A O 1
ATOM 2083 N N . ASP A 1 272 ? -15.127 22.376 15.269 1.00 94.56 272 ASP A N 1
ATOM 2084 C CA . ASP A 1 272 ? -14.117 23.225 15.899 1.00 94.56 272 ASP A CA 1
ATOM 2085 C C . ASP A 1 272 ? -13.899 24.533 15.121 1.00 94.56 272 ASP A C 1
ATOM 2087 O O . ASP A 1 272 ? -13.564 24.531 13.933 1.00 94.56 272 ASP A O 1
ATOM 2091 N N . THR A 1 273 ? -14.080 25.665 15.800 1.00 85.69 273 THR A N 1
ATOM 2092 C CA . THR A 1 273 ? -14.002 26.998 15.188 1.00 85.69 273 THR A CA 1
ATOM 2093 C C . THR A 1 273 ? -12.584 27.342 14.726 1.00 85.69 273 THR A C 1
ATOM 2095 O O . THR A 1 273 ? -12.426 27.970 13.678 1.00 85.69 273 THR A O 1
ATOM 2098 N N . GLY A 1 274 ? -11.549 26.925 15.463 1.00 85.31 274 GLY A N 1
ATOM 2099 C CA . GLY A 1 274 ? -10.154 27.217 15.122 1.00 85.31 274 GLY A CA 1
ATOM 2100 C C . GLY A 1 274 ? -9.711 26.490 13.853 1.00 85.31 274 GLY A C 1
ATOM 2101 O O . GLY A 1 274 ? -9.189 27.102 12.919 1.00 85.31 274 GLY A O 1
ATOM 2102 N N . GLU A 1 275 ? -10.006 25.197 13.775 1.00 82.81 275 GLU A N 1
ATOM 2103 C CA . GLU A 1 275 ? -9.717 24.362 12.615 1.00 82.81 275 GLU A CA 1
ATOM 2104 C C . GLU A 1 275 ? -10.578 24.760 11.411 1.00 82.81 275 GLU A C 1
ATOM 2106 O O . GLU A 1 275 ? -10.078 24.824 10.287 1.00 82.81 275 GLU A O 1
ATOM 2111 N N . ARG A 1 276 ? -11.845 25.144 11.629 1.00 89.38 276 ARG A N 1
ATOM 2112 C CA . ARG A 1 276 ? -12.695 25.717 10.576 1.00 89.38 276 ARG A CA 1
ATOM 2113 C C . ARG A 1 276 ? -12.065 26.980 9.971 1.00 89.38 276 ARG A C 1
ATOM 2115 O O . ARG A 1 276 ? -11.998 27.086 8.748 1.00 89.38 276 ARG A O 1
ATOM 2122 N N . ILE A 1 277 ? -11.547 27.906 10.784 1.00 89.25 277 ILE A N 1
ATOM 2123 C CA . ILE A 1 277 ? -10.862 29.124 10.304 1.00 89.25 277 ILE A CA 1
ATOM 2124 C C . ILE A 1 277 ? -9.581 28.780 9.532 1.00 89.25 277 ILE A C 1
ATOM 2126 O O . ILE A 1 277 ? -9.317 29.362 8.473 1.00 89.25 277 ILE A O 1
ATOM 2130 N N . ARG A 1 278 ? -8.802 27.807 10.016 1.00 91.12 278 ARG A N 1
ATOM 2131 C CA . ARG A 1 278 ? -7.575 27.351 9.349 1.00 91.12 278 ARG A CA 1
ATOM 2132 C C . ARG A 1 278 ? -7.869 26.779 7.960 1.00 91.12 278 ARG A C 1
ATOM 2134 O O . ARG A 1 278 ? -7.172 27.102 6.998 1.00 91.12 278 ARG A O 1
ATOM 2141 N N . LEU A 1 279 ? -8.926 25.977 7.841 1.00 85.19 279 LEU A N 1
ATOM 2142 C CA . LEU A 1 279 ? -9.377 25.390 6.579 1.00 85.19 279 LEU A CA 1
ATOM 2143 C C . LEU A 1 279 ? -9.890 26.447 5.596 1.00 85.19 279 LEU A C 1
ATOM 2145 O O . LEU A 1 279 ? -9.501 26.423 4.430 1.00 85.19 279 LEU A O 1
ATOM 2149 N N . LEU A 1 280 ? -10.687 27.415 6.062 1.00 89.75 280 LEU A N 1
ATOM 2150 C CA . LEU A 1 280 ? -11.150 28.535 5.232 1.00 89.75 280 LEU A CA 1
ATOM 2151 C C . LEU A 1 280 ? -9.981 29.387 4.717 1.00 89.75 280 LEU A C 1
ATOM 2153 O O . LEU A 1 280 ? -9.952 29.762 3.546 1.00 89.75 280 LEU A O 1
ATOM 2157 N N . THR A 1 281 ? -8.978 29.632 5.562 1.00 89.62 281 THR A N 1
ATOM 2158 C CA . THR A 1 281 ? -7.750 30.345 5.172 1.00 89.62 281 THR A CA 1
ATOM 2159 C C . THR A 1 281 ? -6.960 29.571 4.116 1.00 89.62 281 THR A C 1
ATOM 2161 O O . THR A 1 281 ? -6.485 30.151 3.140 1.00 89.62 281 THR A O 1
ATOM 2164 N N . GLY A 1 282 ? -6.856 28.248 4.269 1.00 82.94 282 GLY A N 1
ATOM 2165 C CA . GLY A 1 282 ? -6.251 27.380 3.261 1.00 82.94 282 GLY A CA 1
ATOM 2166 C C . GLY A 1 282 ? -6.986 27.444 1.920 1.00 82.94 282 GLY A C 1
ATOM 2167 O O . GLY A 1 282 ? -6.345 27.570 0.874 1.00 82.94 282 GLY A O 1
ATOM 2168 N N . ALA A 1 283 ? -8.323 27.425 1.953 1.00 84.81 283 ALA A N 1
ATOM 2169 C CA . ALA A 1 283 ? -9.141 27.475 0.746 1.00 84.81 283 ALA A CA 1
ATOM 2170 C C . ALA A 1 283 ? -8.952 28.797 -0.008 1.00 84.81 283 ALA A C 1
ATOM 2172 O O . ALA A 1 283 ? -8.816 28.805 -1.234 1.00 84.81 283 ALA A O 1
ATOM 2173 N N . LEU A 1 284 ? -8.874 29.909 0.727 1.00 88.31 284 LEU A N 1
ATOM 2174 C CA . LEU A 1 284 ? -8.557 31.230 0.184 1.00 88.31 284 LEU A CA 1
ATOM 2175 C C . LEU A 1 284 ? -7.175 31.257 -0.479 1.00 88.31 284 LEU A C 1
ATOM 2177 O O . LEU A 1 284 ? -7.052 31.746 -1.600 1.00 88.31 284 LEU A O 1
ATOM 2181 N N . ALA A 1 285 ? -6.152 30.685 0.161 1.00 83.94 285 ALA A N 1
ATOM 2182 C CA . ALA A 1 285 ? -4.803 30.631 -0.402 1.00 83.94 285 ALA A CA 1
ATOM 2183 C C . ALA A 1 285 ? -4.747 29.807 -1.700 1.00 83.94 285 ALA A C 1
ATOM 2185 O O . ALA A 1 285 ? -4.161 30.239 -2.690 1.00 83.94 285 ALA A O 1
ATOM 2186 N N . ASN A 1 286 ? -5.408 28.648 -1.730 1.00 80.56 286 ASN A N 1
ATOM 2187 C CA . ASN A 1 286 ? -5.487 27.811 -2.927 1.00 80.56 286 ASN A CA 1
ATOM 2188 C C . ASN A 1 286 ? -6.263 28.490 -4.063 1.00 80.56 286 ASN A C 1
ATOM 2190 O O . ASN A 1 286 ? -5.835 28.441 -5.215 1.00 80.56 286 ASN A O 1
ATOM 2194 N N . THR A 1 287 ? -7.342 29.202 -3.736 1.00 83.75 287 THR A N 1
ATOM 2195 C CA . THR A 1 287 ? -8.085 30.018 -4.707 1.00 83.75 287 THR A CA 1
ATOM 2196 C C . THR A 1 287 ? -7.211 31.149 -5.256 1.00 83.75 287 THR A C 1
ATOM 2198 O O . THR A 1 287 ? -7.178 31.371 -6.463 1.00 83.75 287 THR A O 1
ATOM 2201 N N . GLY A 1 288 ? -6.444 31.825 -4.396 1.00 81.62 288 GLY A N 1
ATOM 2202 C CA . GLY A 1 288 ? -5.490 32.859 -4.800 1.00 81.62 288 GLY A CA 1
ATOM 2203 C C . GLY A 1 288 ? -4.401 32.331 -5.735 1.00 81.62 288 GLY A C 1
ATOM 2204 O O . GLY A 1 288 ? -4.092 32.977 -6.733 1.00 81.62 288 GLY A O 1
ATOM 2205 N N . ASN A 1 289 ? -3.879 31.130 -5.477 1.00 78.12 289 ASN A N 1
ATOM 2206 C CA . ASN A 1 289 ? -2.903 30.479 -6.354 1.00 78.12 289 ASN A CA 1
ATOM 2207 C C . ASN A 1 289 ? -3.506 30.136 -7.726 1.00 78.12 289 ASN A C 1
ATOM 2209 O O . ASN A 1 289 ? -2.891 30.428 -8.749 1.00 78.12 289 ASN A O 1
ATOM 2213 N N . ALA A 1 290 ? -4.732 29.602 -7.760 1.00 77.88 290 ALA A N 1
ATOM 2214 C CA . ALA A 1 290 ? -5.459 29.343 -9.004 1.00 77.88 290 ALA A CA 1
ATOM 2215 C C . ALA A 1 290 ? -5.704 30.630 -9.817 1.00 77.88 290 ALA A C 1
ATOM 2217 O O . ALA A 1 290 ? -5.490 30.650 -11.028 1.00 77.88 290 ALA A O 1
ATOM 2218 N N . ILE A 1 291 ? -6.103 31.725 -9.159 1.00 82.38 291 ILE A N 1
ATOM 2219 C CA . ILE A 1 291 ? -6.285 33.036 -9.805 1.00 82.38 291 ILE A CA 1
ATOM 2220 C C . ILE A 1 291 ? -4.947 33.588 -10.310 1.00 82.38 291 ILE A C 1
ATOM 2222 O O . ILE A 1 291 ? -4.876 34.093 -11.427 1.00 82.38 291 ILE A O 1
ATOM 2226 N N . GLY A 1 292 ? -3.881 33.481 -9.514 1.00 81.31 292 GLY A N 1
ATOM 2227 C CA . GLY A 1 292 ? -2.539 33.913 -9.900 1.00 81.31 292 GLY A CA 1
ATOM 2228 C C . GLY A 1 292 ? -2.017 33.166 -11.125 1.00 81.31 292 GLY A C 1
ATOM 2229 O O . GLY A 1 292 ? -1.350 33.767 -11.962 1.00 81.31 292 GLY A O 1
ATOM 2230 N N . GLN A 1 293 ? -2.376 31.891 -11.265 1.00 77.12 293 GLN A N 1
ATOM 2231 C CA . GLN A 1 293 ? -2.047 31.088 -12.434 1.00 77.12 293 GLN A CA 1
ATOM 2232 C C . GLN A 1 293 ? -2.873 31.494 -13.660 1.00 77.12 293 GLN A C 1
ATOM 2234 O O . GLN A 1 293 ? -2.299 31.701 -14.720 1.00 77.12 293 GLN A O 1
ATOM 2239 N N . LEU A 1 294 ? -4.181 31.739 -13.516 1.00 76.25 294 LEU A N 1
ATOM 2240 C CA . LEU A 1 294 ? -5.001 32.304 -14.601 1.00 76.25 294 LEU A CA 1
ATOM 2241 C C . LEU A 1 294 ? -4.517 33.686 -15.052 1.00 76.25 294 LEU A C 1
ATOM 2243 O O . LEU A 1 294 ? -4.569 34.007 -16.233 1.00 76.25 294 LEU A O 1
ATOM 2247 N N . ALA A 1 295 ? -4.026 34.512 -14.127 1.00 78.12 295 ALA A N 1
ATOM 2248 C CA . ALA A 1 295 ? -3.546 35.857 -14.433 1.00 78.12 295 ALA A CA 1
ATOM 2249 C C . ALA A 1 295 ? -2.294 35.872 -15.329 1.00 78.12 295 ALA A C 1
ATOM 2251 O O . ALA A 1 295 ? -1.963 36.932 -15.877 1.00 78.12 295 ALA A O 1
ATOM 2252 N N . GLN A 1 296 ? -1.624 34.723 -15.485 1.00 76.31 296 GLN A N 1
ATOM 2253 C CA . GLN A 1 296 ? -0.515 34.512 -16.415 1.00 76.31 296 GLN A CA 1
ATOM 2254 C C . GLN A 1 296 ? -0.984 34.317 -17.857 1.00 76.31 296 GLN A C 1
ATOM 2256 O O . GLN A 1 296 ? -0.137 34.279 -18.739 1.00 76.31 296 GLN A O 1
ATOM 2261 N N . PHE A 1 297 ? -2.290 34.237 -18.117 1.00 75.75 297 PHE A N 1
ATOM 2262 C CA . PHE A 1 297 ? -2.851 34.041 -19.449 1.00 75.75 297 PHE A CA 1
ATOM 2263 C C . PHE A 1 297 ? -3.790 35.198 -19.830 1.00 75.75 297 PHE A C 1
ATOM 2265 O O . PHE A 1 297 ? -4.407 35.845 -18.977 1.00 75.75 297 PHE A O 1
ATOM 2272 N N . ASP A 1 298 ? -3.861 35.503 -21.124 1.00 69.56 298 ASP A N 1
ATOM 2273 C CA . ASP A 1 298 ? -4.865 36.399 -21.699 1.00 69.56 298 ASP A CA 1
ATOM 2274 C C . ASP A 1 298 ? -6.212 35.680 -21.874 1.00 69.56 298 ASP A C 1
ATOM 2276 O O . ASP A 1 298 ? -6.293 34.455 -21.768 1.00 69.56 298 ASP A O 1
ATOM 2280 N N . SER A 1 299 ? -7.283 36.433 -22.158 1.00 65.75 299 SER A N 1
ATOM 2281 C CA . SER A 1 299 ? -8.639 35.886 -22.372 1.00 65.75 299 SER A CA 1
ATOM 2282 C C . SER A 1 299 ? -8.696 34.786 -23.434 1.00 65.75 299 SER A C 1
ATOM 2284 O O . SER A 1 299 ? -9.578 33.934 -23.392 1.00 65.75 299 SER A O 1
ATOM 2286 N N . ASP A 1 300 ? -7.733 34.798 -24.353 1.00 65.44 300 ASP A N 1
ATOM 2287 C CA . ASP A 1 300 ? -7.663 33.912 -25.510 1.00 65.44 300 ASP A CA 1
ATOM 2288 C C . ASP A 1 300 ? -6.749 32.696 -25.241 1.00 65.44 300 ASP A C 1
ATOM 2290 O O . ASP A 1 300 ? -6.380 31.970 -26.164 1.00 65.44 300 ASP A O 1
ATOM 2294 N N . GLY A 1 301 ? -6.343 32.486 -23.980 1.00 59.38 301 GLY A N 1
ATOM 2295 C CA . GLY A 1 301 ? -5.587 31.317 -23.513 1.00 59.38 301 GLY A CA 1
ATOM 2296 C C . GLY A 1 301 ? -4.075 31.372 -23.741 1.00 59.38 301 GLY A C 1
ATOM 2297 O O . GLY A 1 301 ? -3.373 30.434 -23.384 1.00 59.38 301 GLY A O 1
ATOM 2298 N N . ARG A 1 302 ? -3.542 32.458 -24.314 1.00 70.44 302 ARG A N 1
ATOM 2299 C CA . ARG A 1 302 ? -2.093 32.629 -24.521 1.00 70.44 302 ARG A CA 1
ATOM 2300 C C . ARG A 1 302 ?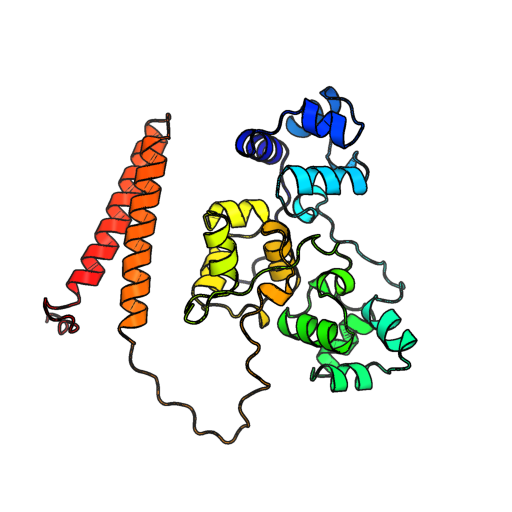 -1.407 33.147 -23.264 1.00 70.44 302 ARG A C 1
ATOM 2302 O O . ARG A 1 302 ? -1.944 34.025 -22.592 1.00 70.44 302 ARG A O 1
ATOM 2309 N N . ALA A 1 303 ? -0.202 32.654 -22.984 1.00 69.75 303 ALA A N 1
ATOM 2310 C CA . ALA A 1 303 ? 0.620 33.157 -21.889 1.00 69.75 303 ALA A CA 1
ATOM 2311 C C . ALA A 1 303 ? 0.947 34.649 -22.086 1.00 69.75 303 ALA A C 1
ATOM 2313 O O . ALA A 1 303 ? 1.429 35.067 -23.143 1.00 69.75 303 ALA A O 1
ATOM 2314 N N . ARG A 1 304 ? 0.699 35.455 -21.053 1.00 68.25 304 ARG A N 1
ATOM 2315 C CA . ARG A 1 304 ? 1.042 36.873 -21.016 1.00 68.25 304 ARG A CA 1
ATOM 2316 C C . ARG A 1 304 ? 2.557 37.045 -20.992 1.00 68.25 304 ARG A C 1
ATOM 2318 O O . ARG A 1 304 ? 3.241 36.365 -20.224 1.00 68.25 304 ARG A O 1
ATOM 2325 N N . PRO A 1 305 ? 3.097 38.004 -21.759 1.00 65.81 305 PRO A N 1
ATOM 2326 C CA . PRO A 1 305 ? 4.506 38.339 -21.664 1.00 65.81 305 PRO A CA 1
ATOM 2327 C C . PRO A 1 305 ? 4.841 38.859 -20.252 1.00 65.81 305 PRO A C 1
ATOM 2329 O O . PRO A 1 305 ? 4.005 39.515 -19.618 1.00 65.81 305 PRO A O 1
ATOM 2332 N N . PRO A 1 306 ? 6.062 38.599 -19.749 1.00 59.72 306 PRO A N 1
ATOM 2333 C CA . PRO A 1 306 ? 6.486 39.082 -18.442 1.00 59.72 306 PRO A CA 1
ATOM 2334 C C . PRO A 1 306 ? 6.413 40.612 -18.403 1.00 59.72 306 PRO A C 1
ATOM 2336 O O . PRO A 1 306 ? 6.936 41.297 -19.286 1.00 59.72 306 PRO A O 1
ATOM 2339 N N . ARG A 1 307 ? 5.741 41.156 -17.383 1.00 60.38 307 ARG A N 1
ATOM 2340 C CA . ARG A 1 307 ? 5.697 42.606 -17.152 1.00 60.38 307 ARG A CA 1
ATOM 2341 C C . ARG A 1 307 ? 7.111 43.097 -16.815 1.00 60.38 307 ARG A C 1
ATOM 2343 O O . ARG A 1 307 ? 7.766 42.495 -15.967 1.00 60.38 307 ARG A O 1
ATOM 2350 N N . LYS A 1 308 ? 7.567 44.145 -17.510 1.00 41.59 308 LYS A N 1
ATOM 2351 C CA . LYS A 1 308 ? 8.791 44.889 -17.169 1.00 41.59 308 LYS A CA 1
ATOM 2352 C C . LYS A 1 308 ? 8.627 45.636 -15.853 1.00 41.59 308 LYS A C 1
ATOM 2354 O O . LYS A 1 308 ? 7.493 46.102 -15.600 1.00 41.59 308 LYS A O 1
#